Protein 3FAV (pdb70)

Sequence (314 aa):
LAQEAGNFERISGDLKTQIDQVESTAGSLQGQWRGAAGTAAQAAVVRFQEAANKQKQELDEISTNIRQAGVQYSGIEAAASAIQGNVTSIHSLLDEGKQSLTKLAAAWGGSGSEAYQGVQQKWDATATELNNALQNLARTISEAGQMAEMKTDAATLAQEAGNFERISGDLKTQIDQVESTAGSLQGQWRGAAGTAAQAAVVRFQEAANKQKQELDEISTNIRQAGVQYSRADEEQNFAGIEAAASAIQGNVTSIHSLLDEGKQSLTKLAAAWGGSGSEAYQGVQQKWDATATELNNALQNLARTISEAGQAMA

Organism: Mycobacterium tuberculosis (strain ATCC 25618 / H37Rv) (NCBI:txid83332)

InterPro domains:
  IPR010310 Type VII secretion system ESAT-6-like [PF06013] (4-88)
  IPR010310 Type VII secretion system ESAT-6-like [TIGR03930] (4-92)
  IPR036689 ESAT-6-like superfamily [SSF140453] (3-99)

Structure (mmCIF, N/CA/C/O backbone):
data_3FAV
#
_entry.id   3FAV
#
_cell.length_a   160.340
_cell.length_b   23.930
_cell.length_c   83.860
_cell.angle_alpha   90.000
_cell.angle_beta   94.360
_cell.angle_gamma   90.000
#
_symmetry.space_group_name_H-M   'C 1 2 1'
#
loop_
_entity.id
_entity.type
_entity.pdbx_description
1 polymer 'ESAT-6-like protein esxB'
2 polymer '6 kDa early secretory antigenic target'
3 non-polymer 'ZINC ION'
4 non-polymer IMIDAZOLE
5 water water
#
loop_
_atom_site.group_PDB
_atom_site.id
_atom_site.type_symbol
_atom_site.label_atom_id
_atom_site.label_alt_id
_atom_site.label_comp_id
_atom_site.label_asym_id
_atom_site.label_entity_id
_atom_site.label_seq_id
_atom_site.pdbx_PDB_ins_code
_atom_site.Cartn_x
_atom_site.Cartn_y
_atom_site.Cartn_z
_atom_site.occupancy
_atom_site.B_iso_or_equiv
_atom_site.auth_seq_id
_atom_site.auth_comp_id
_atom_site.auth_asym_id
_atom_site.auth_atom_id
_atom_site.pdbx_PDB_model_num
ATOM 1 N N . LEU A 1 12 ? 97.741 18.400 7.089 1.00 64.52 11 LEU A N 1
ATOM 2 C CA . LEU A 1 12 ? 96.883 19.013 8.085 1.00 56.29 11 LEU A CA 1
ATOM 3 C C . LEU A 1 12 ? 96.768 20.464 7.745 1.00 65.64 11 LEU A C 1
ATOM 4 O O . LEU A 1 12 ? 95.712 21.027 7.724 1.00 62.85 11 LEU A O 1
ATOM 9 N N . ALA A 1 13 ? 97.887 21.073 7.456 1.00 48.35 12 ALA A N 1
ATOM 10 C CA . ALA A 1 13 ? 97.875 22.357 6.819 1.00 54.30 12 ALA A CA 1
ATOM 11 C C . ALA A 1 13 ? 96.778 22.597 5.796 1.00 50.75 12 ALA A C 1
ATOM 12 O O . ALA A 1 13 ? 96.053 23.528 5.897 1.00 54.19 12 ALA A O 1
ATOM 14 N N . GLN A 1 14 ? 96.636 21.729 4.825 1.00 71.39 13 GLN A N 1
ATOM 15 C CA . GLN A 1 14 ? 95.656 21.927 3.774 1.00 68.66 13 GLN A CA 1
ATOM 16 C C . GLN A 1 14 ? 94.299 21.382 4.136 1.00 57.20 13 GLN A C 1
ATOM 17 O O . GLN A 1 14 ? 93.279 21.819 3.616 1.00 56.68 13 GLN A O 1
ATOM 23 N N . GLU A 1 15 ? 94.298 20.409 5.024 1.00 63.00 14 GLU A N 1
ATOM 24 C CA . GLU A 1 15 ? 93.036 19.903 5.526 1.00 49.10 14 GLU A CA 1
ATOM 25 C C . GLU A 1 15 ? 92.319 20.961 6.352 1.00 51.74 14 GLU A C 1
ATOM 26 O O . GLU A 1 15 ? 91.089 20.971 6.415 1.00 47.04 14 GLU A O 1
ATOM 32 N N . ALA A 1 16 ? 93.089 21.853 6.972 1.00 23.08 15 ALA A N 1
ATOM 33 C CA . ALA A 1 16 ? 92.538 22.929 7.795 1.00 26.52 15 ALA A CA 1
ATOM 34 C C . ALA A 1 16 ? 91.534 23.792 7.033 1.00 28.29 15 ALA A C 1
ATOM 35 O O . ALA A 1 16 ? 90.464 24.107 7.551 1.00 23.87 15 ALA A O 1
ATOM 37 N N . GLY A 1 17 ? 91.889 24.182 5.812 1.00 22.62 16 GLY A N 1
ATOM 38 C CA . GLY A 1 17 ? 91.015 25.002 4.990 1.00 22.65 16 GLY A CA 1
ATOM 39 C C . GLY A 1 17 ? 89.706 24.301 4.670 1.00 22.22 16 GLY A C 1
ATOM 40 O O . GLY A 1 17 ? 88.642 24.914 4.678 1.00 22.24 16 GLY A O 1
ATOM 41 N N . ASN A 1 18 ? 89.790 23.007 4.380 1.00 36.37 17 ASN A N 1
ATOM 42 C CA . ASN A 1 18 ? 88.613 22.219 4.073 1.00 27.48 17 ASN A CA 1
ATOM 43 C C . ASN A 1 18 ? 87.680 22.107 5.278 1.00 25.54 17 ASN A C 1
ATOM 44 O O . ASN A 1 18 ? 86.466 22.125 5.129 1.00 22.67 17 ASN A O 1
ATOM 49 N N . PHE A 1 19 ? 88.241 22.000 6.475 1.00 21.85 18 PHE A N 1
ATOM 50 C CA . PHE A 1 19 ? 87.402 21.910 7.661 1.00 22.03 18 PHE A CA 1
ATOM 51 C C . PHE A 1 19 ? 86.669 23.227 7.925 1.00 22.03 18 PHE A C 1
ATOM 52 O O . PHE A 1 19 ? 85.499 23.232 8.324 1.00 21.68 18 PHE A O 1
ATOM 60 N N . GLU A 1 20 ? 87.364 24.340 7.714 1.00 22.17 19 GLU A N 1
ATOM 61 C CA . GLU A 1 20 ? 86.755 25.649 7.889 1.00 23.00 19 GLU A CA 1
ATOM 62 C C . GLU A 1 20 ? 85.635 25.830 6.877 1.00 22.49 19 GLU A C 1
ATOM 63 O O . GLU A 1 20 ? 84.631 26.488 7.147 1.00 22.35 19 GLU A O 1
ATOM 69 N N . ARG A 1 21 ? 85.820 25.235 5.706 1.00 22.03 20 ARG A N 1
ATOM 70 C CA . ARG A 1 21 ? 84.804 25.259 4.672 1.00 22.78 20 ARG A CA 1
ATOM 71 C C . ARG A 1 21 ? 83.576 24.455 5.127 1.00 22.15 20 ARG A C 1
ATOM 72 O O . ARG A 1 21 ? 82.447 24.928 5.016 1.00 22.02 20 ARG A O 1
ATOM 80 N N . ILE A 1 22 ? 83.803 23.245 5.635 1.00 21.61 21 ILE A N 1
ATOM 81 C CA . ILE A 1 22 ? 82.719 22.392 6.126 1.00 20.89 21 ILE A CA 1
ATOM 82 C C . ILE A 1 22 ? 81.984 23.083 7.269 1.00 21.11 21 ILE A C 1
ATOM 83 O O . ILE A 1 22 ? 80.752 23.156 7.272 1.00 21.01 21 ILE A O 1
ATOM 88 N N . SER A 1 23 ? 82.754 23.583 8.233 1.00 21.44 22 SER A N 1
ATOM 89 C CA . SER A 1 23 ? 82.225 24.301 9.388 1.00 21.71 22 SER A CA 1
ATOM 90 C C . SER A 1 23 ? 81.356 25.482 8.964 1.00 21.89 22 SER A C 1
ATOM 91 O O . SER A 1 23 ? 80.267 25.696 9.509 1.00 21.89 22 SE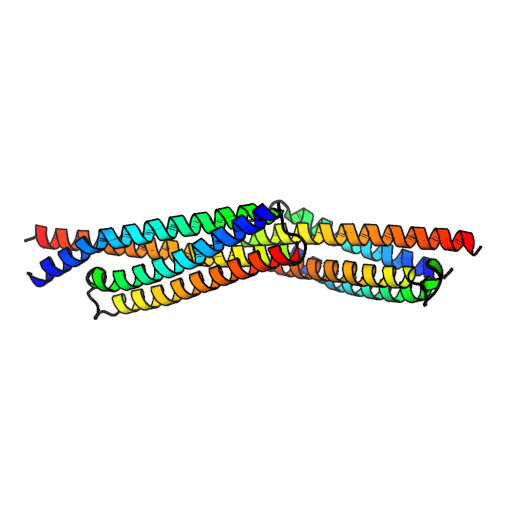R A O 1
ATOM 94 N N . GLY A 1 24 ? 81.854 26.250 7.998 1.00 22.04 23 GLY A N 1
ATOM 95 C CA . GLY A 1 24 ? 81.121 27.374 7.443 1.00 22.21 23 GLY A CA 1
ATOM 96 C C . GLY A 1 24 ? 79.828 26.959 6.769 1.00 21.90 23 GLY A C 1
ATOM 97 O O . GLY A 1 24 ? 78.804 27.613 6.947 1.00 22.00 23 GLY A O 1
ATOM 98 N N . ASP A 1 25 ? 79.874 25.879 5.993 1.00 21.55 24 ASP A N 1
ATOM 99 C CA . ASP A 1 25 ? 78.677 25.346 5.333 1.00 21.24 24 ASP A CA 1
ATOM 100 C C . ASP A 1 25 ? 77.638 24.857 6.330 1.00 21.09 24 ASP A C 1
ATOM 101 O O . ASP A 1 25 ? 76.435 25.030 6.124 1.00 21.02 24 ASP A O 1
ATOM 106 N N . LEU A 1 26 ? 78.110 24.218 7.395 1.00 21.06 25 LEU A N 1
ATOM 107 C CA . LEU A 1 26 ? 77.219 23.688 8.415 1.00 20.95 25 LEU A CA 1
ATOM 108 C C . LEU A 1 26 ? 76.537 24.831 9.136 1.00 22.17 25 LEU A C 1
ATOM 109 O O . LEU A 1 26 ? 75.331 24.796 9.346 1.00 22.19 25 LEU A O 1
ATOM 114 N N . LYS A 1 27 ? 77.311 25.846 9.501 1.00 21.65 26 LYS A N 1
ATOM 115 C CA . LYS A 1 27 ? 76.766 26.972 10.240 1.00 21.99 26 LYS A CA 1
ATOM 116 C C . LYS A 1 27 ? 75.732 27.687 9.388 1.00 21.99 26 LYS A C 1
ATOM 117 O O . LYS A 1 27 ? 74.729 28.172 9.896 1.00 22.10 26 LYS A O 1
ATOM 123 N N . THR A 1 28 ? 75.988 27.722 8.085 1.00 21.94 27 THR A N 1
ATOM 124 C CA . THR A 1 28 ? 75.081 28.321 7.116 1.00 22.01 27 THR A CA 1
ATOM 125 C C . THR A 1 28 ? 73.762 27.553 7.042 1.00 21.57 27 THR A C 1
ATOM 126 O O . THR A 1 28 ? 72.692 28.150 7.077 1.00 21.66 27 THR A O 1
ATOM 130 N N . GLN A 1 29 ? 73.849 26.228 6.944 1.00 26.65 28 GLN A N 1
ATOM 131 C CA . GLN A 1 29 ? 72.671 25.374 6.857 1.00 21.98 28 GLN A CA 1
ATOM 132 C C . GLN A 1 29 ? 71.856 25.457 8.137 1.00 22.51 28 GLN A C 1
ATOM 133 O O . GLN A 1 29 ? 70.636 25.442 8.112 1.00 22.26 28 GLN A O 1
ATOM 139 N N . ILE A 1 30 ? 72.564 25.531 9.255 1.00 21.20 29 ILE A N 1
ATOM 140 C CA . ILE A 1 30 ? 71.965 25.632 10.569 1.00 21.35 29 ILE A CA 1
ATOM 141 C C . ILE A 1 30 ? 71.273 26.987 10.730 1.00 21.72 29 ILE A C 1
ATOM 142 O O . ILE A 1 30 ? 70.221 27.078 11.347 1.00 21.84 29 ILE A O 1
ATOM 147 N N . ASP A 1 31 ? 71.876 28.038 10.177 1.00 21.90 30 ASP A N 1
ATOM 148 C CA . ASP A 1 31 ? 71.256 29.357 10.172 1.00 22.20 30 ASP A CA 1
ATOM 149 C C . ASP A 1 31 ? 69.975 29.331 9.360 1.00 22.03 30 ASP A C 1
ATOM 150 O O . ASP A 1 31 ? 69.018 30.039 9.668 1.00 22.19 30 ASP A O 1
ATOM 155 N N . GLN A 1 32 ? 69.967 28.520 8.310 1.00 26.86 31 GLN A N 1
ATOM 156 C CA . GLN A 1 32 ? 68.782 28.404 7.477 1.00 26.60 31 GLN A CA 1
ATOM 157 C C . GLN A 1 32 ? 67.650 27.740 8.249 1.00 23.04 31 GLN A C 1
ATOM 158 O O . GLN A 1 32 ? 66.511 28.201 8.198 1.00 23.65 31 GLN A O 1
ATOM 164 N N . VAL A 1 33 ? 67.965 26.666 8.973 1.00 21.39 32 VAL A N 1
ATOM 165 C CA . VAL A 1 33 ? 66.948 25.977 9.752 1.00 21.16 32 VAL A CA 1
ATOM 166 C C . VAL A 1 33 ? 66.390 26.908 10.825 1.00 21.46 32 VAL A C 1
ATOM 167 O O . VAL A 1 33 ? 65.183 27.014 10.963 1.00 21.48 32 VAL A O 1
ATOM 171 N N . GLU A 1 34 ? 67.275 27.578 11.567 1.00 21.81 33 GLU A N 1
ATOM 172 C CA . GLU A 1 34 ? 66.882 28.518 12.620 1.00 23.11 33 GLU A CA 1
ATOM 173 C C . GLU A 1 34 ? 66.003 29.647 12.080 1.00 24.24 33 GLU A C 1
ATOM 174 O O . GLU A 1 34 ? 65.096 30.130 12.760 1.00 28.01 33 GLU A O 1
ATOM 180 N N . SER A 1 35 ? 66.287 30.073 10.857 1.00 22.61 34 SER A N 1
ATOM 181 C CA . SER A 1 35 ? 65.541 31.156 10.239 1.00 23.29 34 SER A CA 1
ATOM 182 C C . SER A 1 35 ? 64.148 30.681 9.822 1.00 23.12 34 SER A C 1
ATOM 183 O O . SER A 1 35 ? 63.151 31.367 10.060 1.00 23.80 34 SER A O 1
ATOM 186 N N . THR A 1 36 ? 64.091 29.500 9.210 1.00 40.32 35 THR A N 1
ATOM 187 C CA . THR A 1 36 ? 62.829 28.898 8.790 1.00 30.89 35 THR A CA 1
ATOM 188 C C . THR A 1 36 ? 61.937 28.606 9.986 1.00 33.08 35 THR A C 1
ATOM 189 O O . THR A 1 36 ? 60.750 28.906 9.969 1.00 36.19 35 THR A O 1
ATOM 193 N N . ALA A 1 37 ? 62.522 28.014 11.020 1.00 21.90 36 ALA A N 1
ATOM 194 C CA . ALA A 1 37 ? 61.802 27.694 12.238 1.00 22.20 36 ALA A CA 1
ATOM 195 C C . ALA A 1 37 ? 61.325 28.958 12.947 1.00 33.11 36 ALA A C 1
ATOM 196 O O . ALA A 1 37 ? 60.214 29.008 13.459 1.00 37.31 36 ALA A O 1
ATOM 198 N N . GLY A 1 38 ? 62.183 29.970 12.986 1.00 27.95 37 GLY A N 1
ATOM 199 C CA . GLY A 1 38 ? 61.862 31.233 13.626 1.00 41.82 37 GLY A CA 1
ATOM 200 C C . GLY A 1 38 ? 60.672 31.930 12.995 1.00 48.63 37 GLY A C 1
ATOM 201 O O . GLY A 1 38 ? 59.879 32.571 13.689 1.00 57.50 37 GLY A O 1
ATOM 202 N N . SER A 1 39 ? 60.543 31.796 11.677 1.00 28.43 38 SER A N 1
ATOM 203 C CA . SER A 1 39 ? 59.421 32.371 10.953 1.00 33.93 38 SER A CA 1
ATOM 204 C C . SER A 1 39 ? 58.112 31.659 11.316 1.00 36.59 38 SER A C 1
ATOM 205 O O . SER A 1 39 ? 57.028 32.084 10.910 1.00 42.32 38 SER A O 1
ATOM 208 N N . LEU A 1 40 ? 58.188 30.538 12.022 1.00 60.72 39 LEU A N 1
ATOM 209 C CA . LEU A 1 40 ? 57.014 29.811 12.521 1.00 58.69 39 LEU A CA 1
ATOM 210 C C . LEU A 1 40 ? 56.677 29.957 14.009 1.00 62.43 39 LEU A C 1
ATOM 211 O O . LEU A 1 40 ? 55.730 29.403 14.471 1.00 61.50 39 LEU A O 1
ATOM 216 N N . GLN A 1 41 ? 57.483 30.695 14.744 1.00 34.16 40 GLN A N 1
ATOM 217 C CA . GLN A 1 41 ? 57.299 30.915 16.183 1.00 43.44 40 GLN A CA 1
ATOM 218 C C . GLN A 1 41 ? 55.888 31.346 16.598 1.00 52.51 40 GLN A C 1
ATOM 219 O O . GLN A 1 41 ? 55.364 30.877 17.554 1.00 51.94 40 GLN A O 1
ATOM 225 N N . GLY A 1 42 ? 55.280 32.225 15.828 1.00 60.55 41 GLY A N 1
ATOM 226 C CA . GLY A 1 42 ? 53.876 32.524 15.958 1.00 67.54 41 GLY A CA 1
ATOM 227 C C . GLY A 1 42 ? 52.803 31.440 15.990 1.00 60.65 41 GLY A C 1
ATOM 228 O O . GLY A 1 42 ? 51.899 31.496 16.800 1.00 66.04 41 GLY A O 1
ATOM 229 N N . GLN A 1 43 ? 52.888 30.465 15.113 1.00 53.34 42 GLN A N 1
ATOM 230 C CA . GLN A 1 43 ? 51.706 29.877 14.559 1.00 55.74 42 GLN A CA 1
ATOM 231 C C . GLN A 1 43 ? 51.403 28.466 14.974 1.00 50.40 42 GLN A C 1
ATOM 232 O O . GLN A 1 43 ? 50.543 27.839 14.413 1.00 52.34 42 GLN A O 1
ATOM 238 N N . TRP A 1 44 ? 52.116 27.970 15.963 1.00 48.46 43 TRP A N 1
ATOM 239 C CA . TRP A 1 44 ? 51.839 26.671 16.496 1.00 42.03 43 TRP A CA 1
ATOM 240 C C . TRP A 1 44 ? 50.555 26.619 17.280 1.00 45.05 43 TRP A C 1
ATOM 241 O O . TRP A 1 44 ? 50.301 27.426 18.098 1.00 47.28 43 TRP A O 1
ATOM 252 N N . ARG A 1 45 ? 49.743 25.634 17.004 1.00 23.09 44 ARG A N 1
ATOM 253 C CA . ARG A 1 45 ? 48.531 25.446 17.741 1.00 24.87 44 ARG A CA 1
ATOM 254 C C . ARG A 1 45 ? 48.260 23.983 17.842 1.00 22.93 44 ARG A C 1
ATOM 255 O O . ARG A 1 45 ? 48.726 23.212 17.043 1.00 22.07 44 ARG A O 1
ATOM 263 N N . GLY A 1 46 ? 47.500 23.625 18.856 1.00 33.37 45 GLY A N 1
ATOM 264 C CA . GLY A 1 46 ? 47.138 22.248 19.122 1.00 34.83 45 GLY A CA 1
ATOM 265 C C . GLY A 1 46 ? 48.277 21.427 19.694 1.00 26.24 45 GLY A C 1
ATOM 266 O O . GLY A 1 46 ? 49.343 21.956 20.009 1.00 26.33 45 GLY A O 1
ATOM 267 N N . ALA A 1 47 ? 48.043 20.127 19.831 1.00 42.73 46 ALA A N 1
ATOM 268 C CA . ALA A 1 47 ? 49.050 19.214 20.357 1.00 40.65 46 ALA A CA 1
ATOM 269 C C . ALA A 1 47 ? 50.219 19.049 19.383 1.00 28.89 46 ALA A C 1
ATOM 270 O O . ALA A 1 47 ? 51.360 18.923 19.801 1.00 26.95 46 ALA A O 1
ATOM 272 N N . ALA A 1 48 ? 49.922 19.051 18.088 1.00 41.56 47 ALA A N 1
ATOM 273 C CA . ALA A 1 48 ? 50.951 18.933 17.061 1.00 35.31 47 ALA A CA 1
ATOM 274 C C . ALA A 1 48 ? 51.853 20.154 17.049 1.00 38.39 47 ALA A C 1
ATOM 275 O O . ALA A 1 48 ? 53.030 20.068 16.688 1.00 30.39 47 ALA A O 1
ATOM 277 N N . GLY A 1 49 ? 51.290 21.298 17.415 1.00 24.59 48 GLY A N 1
ATOM 278 C CA . GLY A 1 49 ? 52.065 22.518 17.470 1.00 25.45 48 GLY A CA 1
ATOM 279 C C . GLY A 1 49 ? 53.025 22.434 18.632 1.00 26.38 48 GLY A C 1
ATOM 280 O O . GLY A 1 49 ? 54.177 22.828 18.516 1.00 25.74 48 GLY A O 1
ATOM 281 N N . THR A 1 50 ? 52.568 21.905 19.748 1.00 28.78 49 THR A N 1
ATOM 282 C CA . THR A 1 50 ? 53.393 21.726 20.929 1.00 30.12 49 THR A CA 1
ATOM 283 C C . THR A 1 50 ? 54.582 20.847 20.619 1.00 22.03 49 THR A C 1
ATOM 284 O O . THR A 1 50 ? 55.669 21.139 21.009 1.00 22.15 49 THR A O 1
ATOM 288 N N . ALA A 1 51 ? 54.313 19.818 19.848 1.00 28.75 50 ALA A N 1
ATOM 289 C CA . ALA A 1 51 ? 55.283 18.890 19.348 1.00 24.30 50 ALA A CA 1
ATOM 290 C C . ALA A 1 51 ? 56.314 19.528 18.450 1.00 22.81 50 ALA A C 1
ATOM 291 O O . ALA A 1 51 ? 57.444 19.260 18.566 1.00 21.43 50 ALA A O 1
ATOM 293 N N . ALA A 1 52 ? 55.878 20.413 17.584 1.00 30.71 51 ALA A N 1
ATOM 294 C CA . ALA A 1 52 ? 56.761 21.134 16.724 1.00 29.95 51 ALA A CA 1
ATOM 295 C C . ALA A 1 52 ? 57.683 22.134 17.402 1.00 28.61 51 ALA A C 1
ATOM 296 O O . ALA A 1 52 ? 58.819 22.219 17.062 1.00 24.57 51 ALA A O 1
ATOM 298 N N . GLN A 1 53 ? 57.149 22.889 18.344 1.00 23.24 52 GLN A N 1
ATOM 299 C CA . GLN A 1 53 ? 57.902 23.729 19.262 1.00 26.06 52 GLN A CA 1
ATOM 300 C C . GLN A 1 53 ? 58.944 23.003 20.064 1.00 22.37 52 GLN A C 1
ATOM 301 O O . GLN A 1 53 ? 60.010 23.464 20.202 1.00 23.02 52 GLN A O 1
ATOM 307 N N . ALA A 1 54 ? 58.595 21.873 20.607 1.00 22.11 53 ALA A N 1
ATOM 308 C CA . ALA A 1 54 ? 59.557 21.057 21.246 1.00 22.08 53 ALA A CA 1
ATOM 309 C C . ALA A 1 54 ? 60.626 20.599 20.245 1.00 21.73 53 ALA A C 1
ATOM 310 O O . ALA A 1 54 ? 61.735 20.601 20.571 1.00 21.90 53 ALA A O 1
ATOM 312 N N . ALA A 1 55 ? 60.243 20.241 19.029 1.00 21.36 54 ALA A N 1
ATOM 313 C CA . ALA A 1 55 ? 61.175 19.841 18.004 1.00 21.03 54 ALA A CA 1
ATOM 314 C C . ALA A 1 55 ? 62.200 20.911 17.643 1.00 21.19 54 ALA A C 1
ATOM 315 O O . ALA A 1 55 ? 63.351 20.638 17.568 1.00 21.11 54 ALA A O 1
ATOM 317 N N . VAL A 1 56 ? 61.732 22.134 17.480 1.00 21.43 55 VAL A N 1
ATOM 318 C CA . VAL A 1 56 ? 62.554 23.312 17.488 1.00 21.69 55 VAL A CA 1
ATOM 319 C C . VAL A 1 56 ? 63.607 23.489 18.561 1.00 21.96 55 VAL A C 1
ATOM 320 O O . VAL A 1 56 ? 64.732 23.704 18.270 1.00 21.96 55 VAL A O 1
ATOM 324 N N . VAL A 1 57 ? 63.188 23.442 19.802 1.00 25.62 56 VAL A N 1
ATOM 325 C CA . VAL A 1 57 ? 64.067 23.535 20.957 1.00 24.74 56 VAL A CA 1
ATOM 326 C C . VAL A 1 57 ? 65.100 22.406 20.972 1.00 22.30 56 VAL A C 1
ATOM 327 O O . VAL A 1 57 ? 66.265 22.622 21.309 1.00 22.46 56 VAL A O 1
ATOM 331 N N . ARG A 1 58 ? 64.681 21.198 20.612 1.00 21.94 57 ARG A N 1
ATOM 332 C CA . ARG A 1 58 ? 65.628 20.098 20.549 1.00 21.69 57 ARG A CA 1
ATOM 333 C C . ARG A 1 58 ? 66.678 20.354 19.458 1.00 21.51 57 ARG A C 1
ATOM 334 O O . ARG A 1 58 ? 67.864 20.116 19.662 1.00 21.53 57 ARG A O 1
ATOM 342 N N . PHE A 1 59 ? 66.236 20.841 18.304 1.00 21.44 58 PHE A N 1
ATOM 343 C CA . PHE A 1 59 ? 67.163 21.142 17.224 1.00 21.20 58 PHE A CA 1
ATOM 344 C C . PHE A 1 59 ? 68.135 22.245 17.621 1.00 21.91 58 PHE A C 1
ATOM 345 O O . PHE A 1 59 ? 69.324 22.165 17.329 1.00 22.65 58 PHE A O 1
ATOM 353 N N . GLN A 1 60 ? 67.623 23.279 18.278 1.00 21.93 59 GLN A N 1
ATOM 354 C CA . GLN A 1 60 ? 68.451 24.411 18.662 1.00 22.43 59 GLN A CA 1
ATOM 355 C C . GLN A 1 60 ? 69.549 23.988 19.632 1.00 22.66 59 GLN A C 1
ATOM 356 O O . GLN A 1 60 ? 70.672 24.468 19.552 1.00 24.38 59 GLN A O 1
ATOM 362 N N . GLU A 1 61 ? 69.214 23.084 20.544 1.00 22.82 60 GLU A N 1
ATOM 363 C CA . GLU A 1 61 ? 70.179 22.566 21.508 1.00 22.63 60 GLU A CA 1
ATOM 364 C C . GLU A 1 61 ? 71.242 21.700 20.820 1.00 22.30 60 GLU A C 1
ATOM 365 O O . GLU A 1 61 ? 72.427 21.804 21.124 1.00 22.58 60 GLU A O 1
ATOM 371 N N . ALA A 1 62 ? 70.812 20.858 19.888 1.00 21.86 61 ALA A N 1
ATOM 372 C CA . ALA A 1 62 ? 71.731 20.033 19.100 1.00 21.52 61 ALA A CA 1
ATOM 373 C C . ALA A 1 62 ? 72.666 20.877 18.213 1.00 21.57 61 ALA A C 1
ATOM 374 O O . ALA A 1 62 ? 73.866 20.606 18.132 1.00 21.55 61 ALA A O 1
ATOM 376 N N . ALA A 1 63 ? 72.103 21.897 17.568 1.00 21.64 62 ALA A N 1
ATOM 377 C CA . ALA A 1 63 ? 72.843 22.796 16.691 1.00 21.72 62 ALA A CA 1
ATOM 378 C C . ALA A 1 63 ? 73.807 23.704 17.444 1.00 22.15 62 ALA A C 1
ATOM 379 O O . ALA A 1 63 ? 74.851 24.063 16.913 1.00 22.20 62 ALA A O 1
ATOM 381 N N . ASN A 1 64 ? 73.450 24.100 18.662 1.00 22.49 63 ASN A N 1
ATOM 382 C CA . ASN A 1 64 ? 74.351 24.906 19.476 1.00 23.20 63 ASN A CA 1
ATOM 383 C C . ASN A 1 64 ? 75.522 24.055 19.946 1.00 22.92 63 ASN A C 1
ATOM 384 O O . ASN A 1 64 ? 76.651 24.543 20.056 1.00 25.21 63 ASN A O 1
ATOM 389 N N . LYS A 1 65 ? 75.261 22.777 20.210 1.00 22.80 64 LYS A N 1
ATOM 390 C CA . LYS A 1 65 ? 76.339 21.873 20.595 1.00 22.61 64 LYS A CA 1
ATOM 391 C C . LYS A 1 65 ? 77.282 21.595 19.415 1.00 22.33 64 LYS A C 1
ATOM 392 O O . LYS A 1 65 ? 78.493 21.546 19.587 1.00 22.46 64 LYS A O 1
ATOM 398 N N . GLN A 1 66 ? 76.711 21.418 18.227 1.00 23.34 65 GLN A N 1
ATOM 399 C CA . GLN A 1 66 ? 77.484 21.235 17.010 1.00 22.49 65 GLN A CA 1
ATOM 400 C C . GLN A 1 66 ? 78.369 22.452 16.754 1.00 23.64 65 GLN A C 1
ATOM 401 O O . GLN A 1 66 ? 79.560 22.310 16.527 1.00 23.06 65 GLN A O 1
ATOM 407 N N . LYS A 1 67 ? 77.786 23.644 16.807 1.00 22.31 66 LYS A N 1
ATOM 408 C CA . LYS A 1 67 ? 78.539 24.880 16.589 1.00 22.65 66 LYS A CA 1
ATOM 409 C C . LYS A 1 67 ? 79.703 25.023 17.565 1.00 23.05 66 LYS A C 1
ATOM 410 O O . LYS A 1 67 ? 80.822 25.326 17.155 1.00 23.51 66 LYS A O 1
ATOM 416 N N . GLN A 1 68 ? 79.429 24.786 18.829 1.00 23.18 67 GLN A N 1
ATOM 417 C CA . GLN A 1 68 ? 80.414 24.797 19.869 1.00 30.44 67 GLN A CA 1
ATOM 418 C C . GLN A 1 68 ? 81.543 23.857 19.586 1.00 23.73 67 GLN A C 1
ATOM 419 O O . GLN A 1 68 ? 82.665 24.174 19.720 1.00 32.06 67 GLN A O 1
ATOM 425 N N . GLU A 1 69 ? 81.192 22.699 19.129 1.00 42.22 68 GLU A N 1
ATOM 426 C CA . GLU A 1 69 ? 82.158 21.671 18.784 1.00 37.28 68 GLU A CA 1
ATOM 427 C C . GLU A 1 69 ? 83.032 22.116 17.613 1.00 33.33 68 GLU A C 1
ATOM 428 O O . GLU A 1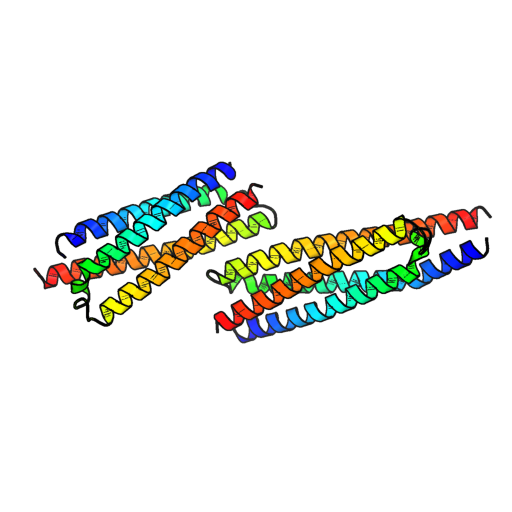 69 ? 84.258 22.002 17.667 1.00 35.52 68 GLU A O 1
ATOM 434 N N . LEU A 1 70 ? 82.399 22.625 16.558 1.00 22.45 69 LEU A N 1
ATOM 435 C CA . LEU A 1 70 ? 83.135 23.130 15.402 1.00 22.44 69 LEU A CA 1
ATOM 436 C C . LEU A 1 70 ? 84.171 24.180 15.818 1.00 23.18 69 LEU A C 1
ATOM 437 O O . LEU A 1 70 ? 85.288 24.179 15.317 1.00 23.35 69 LEU A O 1
ATOM 442 N N . ASP A 1 71 ? 83.797 25.076 16.729 1.00 23.29 70 ASP A N 1
ATOM 443 C CA . ASP A 1 71 ? 84.710 26.127 17.171 1.00 23.77 70 ASP A CA 1
ATOM 444 C C . ASP A 1 71 ? 85.885 25.564 17.975 1.00 23.95 70 ASP A C 1
ATOM 445 O O . ASP A 1 71 ? 87.015 26.016 17.811 1.00 28.18 70 ASP A O 1
ATOM 450 N N . GLU A 1 72 ? 85.611 24.595 18.847 1.00 24.11 71 GLU A N 1
ATOM 451 C CA . GLU A 1 72 ? 86.667 23.963 19.636 1.00 25.46 71 GLU A CA 1
ATOM 452 C C . GLU A 1 72 ? 87.659 23.253 18.717 1.00 23.75 71 GLU A C 1
ATOM 453 O O . GLU A 1 72 ? 88.873 23.323 18.918 1.00 25.92 71 GLU A O 1
ATOM 459 N N . ILE A 1 73 ? 87.136 22.585 17.696 1.00 23.27 72 ILE A N 1
ATOM 460 C CA . ILE A 1 73 ? 87.976 21.870 16.748 1.00 22.99 72 ILE A CA 1
ATOM 461 C C . ILE A 1 73 ? 88.834 22.825 15.922 1.00 23.20 72 ILE A C 1
ATOM 462 O O . ILE A 1 73 ? 90.007 22.569 15.699 1.00 23.27 72 ILE A O 1
ATOM 467 N N . SER A 1 74 ? 88.241 23.919 15.466 1.00 24.39 73 SER A N 1
ATOM 468 C CA . SER A 1 74 ? 88.963 24.903 14.673 1.00 26.96 73 SER A CA 1
ATOM 469 C C . SER A 1 74 ? 90.105 25.518 15.475 1.00 39.20 73 SER A C 1
ATOM 470 O O . SER A 1 74 ? 91.181 25.757 14.948 1.00 42.16 73 SER A O 1
ATOM 473 N N . THR A 1 75 ? 89.848 25.784 16.749 1.00 24.33 74 THR A N 1
ATOM 474 C CA . THR A 1 75 ? 90.843 26.358 17.634 1.00 25.06 74 THR A CA 1
ATOM 475 C C . THR A 1 75 ? 91.996 25.380 17.808 1.00 25.25 74 THR A C 1
ATOM 476 O O . THR A 1 75 ? 93.161 25.756 17.685 1.00 25.59 74 THR A O 1
ATOM 480 N N . ASN A 1 76 ? 91.661 24.123 18.086 1.00 27.30 75 ASN A N 1
ATOM 481 C CA . ASN A 1 76 ? 92.654 23.063 18.186 1.00 26.58 75 ASN A CA 1
ATOM 482 C C . ASN A 1 76 ? 93.551 22.997 16.959 1.00 25.82 75 ASN A C 1
ATOM 483 O O . ASN A 1 76 ? 94.768 22.895 17.078 1.00 28.46 75 ASN A O 1
ATOM 488 N N . ILE A 1 77 ? 92.934 23.044 15.783 1.00 24.82 76 ILE A N 1
ATOM 489 C CA . ILE A 1 77 ? 93.650 22.970 14.518 1.00 23.74 76 ILE A CA 1
ATOM 490 C C . ILE A 1 77 ? 94.580 24.167 14.320 1.00 31.46 76 ILE A C 1
ATOM 491 O O . ILE A 1 77 ? 95.731 24.005 13.905 1.00 30.65 76 ILE A O 1
ATOM 496 N N . ARG A 1 78 ? 94.074 25.366 14.610 1.00 24.51 77 ARG A N 1
ATOM 497 C CA . ARG A 1 78 ? 94.885 26.573 14.512 1.00 26.22 77 ARG A CA 1
ATOM 498 C C . ARG A 1 78 ? 96.067 26.499 15.473 1.00 36.03 77 ARG A C 1
ATOM 499 O O . ARG A 1 78 ? 97.192 26.815 15.106 1.00 41.19 77 ARG A O 1
ATOM 507 N N . GLN A 1 79 ? 95.808 26.073 16.703 1.00 25.43 78 GLN A N 1
ATOM 508 C CA . GLN A 1 79 ? 96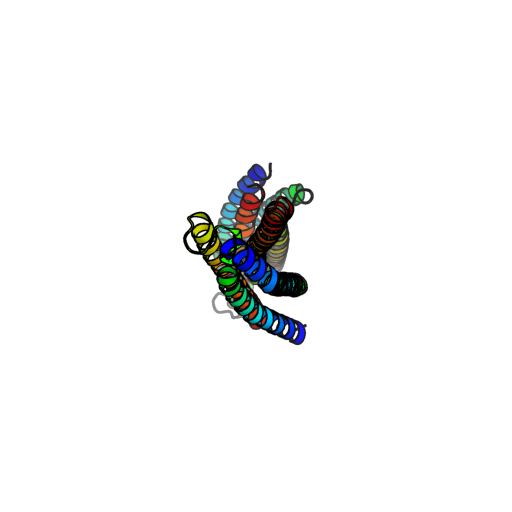.861 26.004 17.705 1.00 27.83 78 GLN A CA 1
ATOM 509 C C . GLN A 1 79 ? 97.893 24.919 17.395 1.00 26.67 78 GLN A C 1
ATOM 510 O O . GLN A 1 79 ? 99.071 25.077 17.713 1.00 30.80 78 GLN A O 1
ATOM 516 N N . ALA A 1 80 ? 97.462 23.829 16.761 1.00 27.33 79 ALA A N 1
ATOM 517 C CA . ALA A 1 80 ? 98.408 22.800 16.336 1.00 26.02 79 ALA A CA 1
ATOM 518 C C . ALA A 1 80 ? 99.231 23.295 15.152 1.00 27.29 79 ALA A C 1
ATOM 519 O O . ALA A 1 80 ? 100.424 23.005 15.050 1.00 30.77 79 ALA A O 1
ATOM 521 N N . GLY A 1 81 ? 98.583 24.034 14.258 1.00 24.92 80 GLY A N 1
ATOM 522 C CA . GLY A 1 81 ? 99.268 24.654 13.142 1.00 25.05 80 GLY A CA 1
ATOM 523 C C . GLY A 1 81 ? 100.434 25.495 13.626 1.00 31.94 80 GLY A C 1
ATOM 524 O O . GLY A 1 81 ? 101.555 25.330 13.148 1.00 36.42 80 GLY A O 1
ATOM 525 N N . VAL A 1 82 ? 100.176 26.388 14.582 1.00 26.48 81 VAL A N 1
ATOM 526 C CA . VAL A 1 82 ? 101.231 27.212 15.177 1.00 30.44 81 VAL A CA 1
ATOM 527 C C . VAL A 1 82 ? 102.406 26.365 15.659 1.00 35.35 81 VAL A C 1
ATOM 528 O O . VAL A 1 82 ? 103.565 26.763 15.541 1.00 43.54 81 VAL A O 1
ATOM 532 N N . GLN A 1 83 ? 102.097 25.280 16.342 1.00 53.95 82 GLN A N 1
ATOM 533 C CA . GLN A 1 83 ? 103.028 24.328 16.900 1.00 60.17 82 GLN A CA 1
ATOM 534 C C . GLN A 1 83 ? 103.891 23.663 15.883 1.00 55.87 82 GLN A C 1
ATOM 535 O O . GLN A 1 83 ? 104.988 23.358 16.158 1.00 67.02 82 GLN A O 1
ATOM 541 N N . TYR A 1 84 ? 103.312 23.393 14.718 1.00 81.06 83 TYR A N 1
ATOM 542 C CA . TYR A 1 84 ? 103.887 22.606 13.627 1.00 79.36 83 TYR A CA 1
ATOM 543 C C . TYR A 1 84 ? 104.689 23.530 12.743 1.00 81.47 83 TYR A C 1
ATOM 544 O O . TYR A 1 84 ? 105.696 23.149 12.203 1.00 135.05 83 TYR A O 1
ATOM 553 N N . SER A 1 85 ? 104.200 24.738 12.583 1.00 74.00 84 SER A N 1
ATOM 554 C CA . SER A 1 85 ? 104.982 25.783 11.934 1.00 74.40 84 SER A CA 1
ATOM 555 C C . SER A 1 85 ? 106.360 25.920 12.575 1.00 74.88 84 SER A C 1
ATOM 556 O O . SER A 1 85 ? 107.316 25.961 11.861 1.00 75.02 84 SER A O 1
ATOM 559 N N . GLY B 2 9 ? 52.579 27.332 3.441 1.00 69.29 10 GLY B N 1
ATOM 560 C CA . GLY B 2 9 ? 53.165 27.946 4.617 1.00 66.93 10 GLY B CA 1
ATOM 561 C C . GLY B 2 9 ? 53.965 27.002 5.493 1.00 65.53 10 GLY B C 1
ATOM 562 O O . GLY B 2 9 ? 55.140 26.884 5.338 1.00 64.40 10 GLY B O 1
ATOM 563 N N . ILE B 2 10 ? 53.318 26.345 6.434 1.00 78.16 11 ILE B N 1
ATOM 564 C CA . ILE B 2 10 ? 54.004 25.380 7.256 1.00 77.16 11 ILE B CA 1
ATOM 565 C C . ILE B 2 10 ? 54.508 24.246 6.442 1.00 77.98 11 ILE B C 1
ATOM 566 O O . ILE B 2 10 ? 55.393 23.560 6.868 1.00 128.53 11 ILE B O 1
ATOM 571 N N . 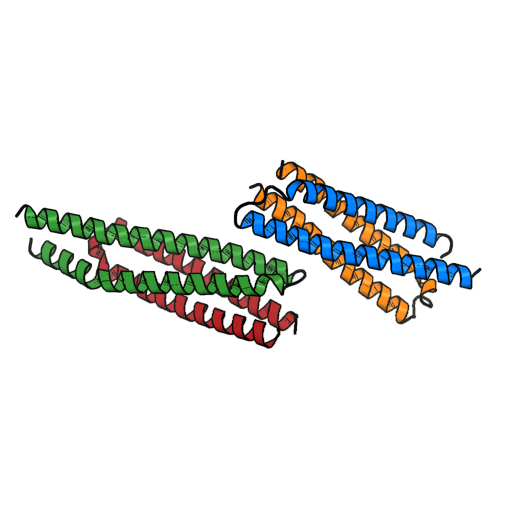GLU B 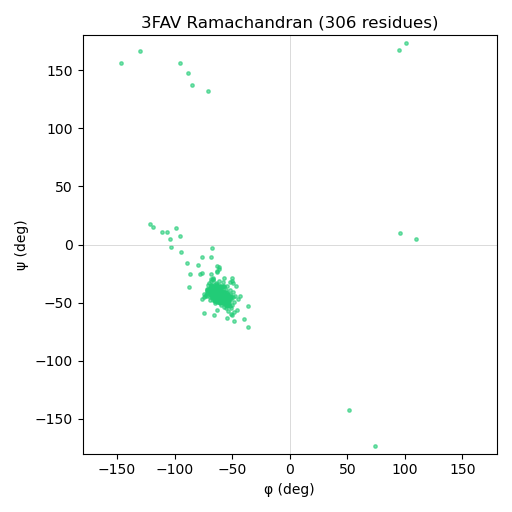2 11 ? 53.888 24.037 5.284 1.00 107.30 12 GLU B N 1
ATOM 572 C CA . GLU B 2 11 ? 54.329 23.068 4.293 1.00 108.29 12 GLU B CA 1
ATOM 573 C C . GLU B 2 11 ? 55.580 23.509 3.595 1.00 107.39 12 GLU B C 1
ATOM 574 O O . GLU B 2 11 ? 56.448 22.716 3.317 1.00 166.54 12 GLU B O 1
ATOM 580 N N . ALA B 2 12 ? 55.661 24.782 3.298 1.00 61.52 13 ALA B N 1
ATOM 581 C CA . ALA B 2 12 ? 56.861 25.319 2.726 1.00 59.25 13 ALA B CA 1
ATOM 582 C C . ALA B 2 12 ? 57.969 25.062 3.698 1.00 49.75 13 ALA B C 1
ATOM 583 O O . ALA B 2 12 ? 59.018 24.603 3.338 1.00 49.81 13 ALA B O 1
ATOM 585 N N . ALA B 2 13 ? 57.727 25.378 4.944 1.00 49.26 14 ALA B N 1
ATOM 586 C CA . ALA B 2 13 ? 58.803 25.457 5.869 1.00 39.71 14 ALA B CA 1
ATOM 587 C C . ALA B 2 13 ? 59.325 24.046 5.909 1.00 40.55 14 ALA B C 1
ATOM 588 O O . ALA B 2 13 ? 60.461 23.795 5.650 1.00 38.22 14 ALA B O 1
ATOM 590 N N . ALA B 2 14 ? 58.443 23.122 6.230 1.00 32.60 15 ALA B N 1
ATOM 591 C CA . ALA B 2 14 ? 58.818 21.757 6.282 1.00 35.53 15 ALA B CA 1
ATOM 592 C C . ALA B 2 14 ? 59.632 21.204 5.107 1.00 43.19 15 ALA B C 1
ATOM 593 O O . ALA B 2 14 ? 60.475 20.393 5.301 1.00 41.40 15 ALA B O 1
ATOM 595 N N . SER B 2 15 ? 59.369 21.665 3.902 1.00 34.28 16 SER B N 1
ATOM 596 C CA . SER B 2 15 ? 60.081 21.263 2.691 1.00 36.58 16 SER B CA 1
ATOM 597 C C . SER B 2 15 ? 61.494 21.843 2.637 1.00 34.49 16 SER B C 1
ATOM 598 O O . SER B 2 15 ? 62.450 21.152 2.268 1.00 39.13 16 SER B O 1
ATOM 601 N N . ALA B 2 16 ? 61.628 23.115 2.993 1.00 38.35 17 ALA B N 1
ATOM 602 C CA . ALA B 2 16 ? 62.940 23.740 3.048 1.00 33.27 17 ALA B CA 1
ATOM 603 C C . ALA B 2 16 ? 63.812 22.996 4.057 1.00 25.85 17 ALA B C 1
ATOM 604 O O . ALA B 2 16 ? 64.981 22.706 3.801 1.00 20.31 17 ALA B O 1
ATOM 606 N N . ILE B 2 17 ? 63.220 22.665 5.198 1.00 46.81 18 ILE B N 1
ATOM 607 C CA . ILE B 2 17 ? 63.955 22.009 6.267 1.00 39.31 18 ILE B CA 1
ATOM 608 C C . ILE B 2 17 ? 64.413 20.590 5.903 1.00 46.10 18 ILE B C 1
ATOM 609 O O . ILE B 2 17 ? 65.447 20.136 6.386 1.00 40.96 18 ILE B O 1
ATOM 614 N N . GLN B 2 18 ? 63.664 19.907 5.037 1.00 20.26 19 GLN B N 1
ATOM 615 C CA . GLN B 2 18 ? 64.110 18.617 4.501 1.00 28.72 19 GLN B CA 1
ATOM 616 C C . GLN B 2 18 ? 65.416 18.738 3.709 1.00 31.83 19 GLN B C 1
ATOM 617 O O . GLN B 2 18 ? 66.293 17.880 3.802 1.00 33.16 19 GLN B O 1
ATOM 623 N N . GLY B 2 19 ? 65.529 19.793 2.910 1.00 32.16 20 GLY B N 1
ATOM 624 C CA . GLY B 2 19 ? 66.756 20.057 2.184 1.00 34.07 20 GLY B CA 1
ATOM 625 C C . GLY B 2 19 ? 67.889 20.233 3.175 1.00 24.41 20 GLY B C 1
ATOM 626 O O . GLY B 2 19 ? 68.964 19.665 3.008 1.00 27.62 20 GLY B O 1
ATOM 627 N N . ASN B 2 20 ? 67.634 21.013 4.221 1.00 41.58 21 ASN B N 1
ATOM 628 C CA . ASN B 2 20 ? 68.605 21.212 5.289 1.00 34.39 21 ASN B CA 1
ATOM 629 C C . ASN B 2 20 ? 69.039 19.889 5.889 1.00 32.00 21 ASN B C 1
ATOM 630 O O . ASN B 2 20 ? 70.218 19.675 6.146 1.00 32.31 21 ASN B O 1
ATOM 635 N N . VAL B 2 21 ? 68.072 19.007 6.109 1.00 18.81 22 VAL B N 1
ATOM 636 C CA . VAL B 2 21 ? 68.340 17.696 6.680 1.00 19.10 22 VAL B CA 1
ATOM 637 C C . VAL B 2 21 ? 69.405 16.949 5.889 1.00 24.41 22 VAL B C 1
ATOM 638 O O . VAL B 2 21 ? 70.386 16.469 6.451 1.00 22.72 22 VAL B O 1
ATOM 642 N N . THR B 2 22 ? 69.197 16.856 4.582 1.00 19.34 23 THR B N 1
ATOM 643 C CA . THR B 2 22 ? 70.113 16.155 3.699 1.00 19.56 23 THR B CA 1
ATOM 644 C C . THR B 2 22 ? 71.469 16.844 3.642 1.00 19.43 23 THR B C 1
ATOM 645 O O . THR B 2 22 ? 72.500 16.195 3.780 1.00 19.49 23 THR B O 1
ATOM 649 N N . SER B 2 23 ? 71.460 18.157 3.432 1.00 19.93 24 SER B N 1
ATOM 650 C CA . SER B 2 23 ? 72.699 18.929 3.334 1.00 19.14 24 SER B CA 1
ATOM 651 C C . SER B 2 23 ? 73.543 18.805 4.596 1.00 18.92 24 SER B C 1
ATOM 652 O O . SER B 2 23 ? 74.737 18.569 4.519 1.00 18.97 24 SER B O 1
ATOM 655 N N . ILE B 2 24 ? 72.910 18.951 5.758 1.00 18.69 25 ILE B N 1
ATOM 656 C CA . ILE B 2 24 ? 73.623 18.876 7.026 1.00 18.49 25 ILE B CA 1
ATOM 657 C C . ILE B 2 24 ? 74.145 17.471 7.290 1.00 18.70 25 ILE B C 1
ATOM 658 O O . ILE B 2 24 ? 75.267 17.293 7.765 1.00 18.67 25 ILE B O 1
ATOM 663 N N . HIS B 2 25 ? 73.342 16.467 6.972 1.00 18.93 26 HIS B N 1
ATOM 664 C CA . HIS B 2 25 ? 73.827 15.100 7.068 1.00 19.16 26 HIS B CA 1
ATOM 665 C C . HIS B 2 25 ? 75.118 14.910 6.262 1.00 19.31 26 HIS B C 1
ATOM 666 O O . HIS B 2 25 ? 76.106 14.393 6.771 1.00 19.35 26 HIS B O 1
ATOM 673 N N . SER B 2 26 ? 75.100 15.342 5.005 1.00 19.43 27 SER B N 1
ATOM 674 C CA . SER B 2 26 ? 76.273 15.261 4.138 1.00 19.61 27 SER B CA 1
ATOM 675 C C . SER B 2 26 ? 77.472 15.997 4.731 1.00 19.42 27 SER B C 1
ATOM 676 O O . SER B 2 26 ? 78.585 15.487 4.708 1.00 19.56 27 SER B O 1
ATOM 679 N N . LEU B 2 27 ? 77.239 17.196 5.254 1.00 19.12 28 LEU B N 1
ATOM 680 C CA . LEU B 2 27 ? 78.322 18.007 5.808 1.00 18.92 28 LEU B CA 1
ATOM 681 C C . LEU B 2 27 ? 78.940 17.390 7.061 1.00 18.85 28 LEU B C 1
ATOM 682 O O . LEU B 2 27 ? 80.143 17.501 7.276 1.00 18.85 28 LEU B O 1
ATOM 687 N N . LEU B 2 28 ? 78.115 16.752 7.890 1.00 18.81 29 LEU B N 1
ATOM 688 C CA . LEU B 2 28 ? 78.618 16.069 9.076 1.00 18.81 29 LEU B CA 1
ATOM 689 C C . LEU B 2 28 ? 79.485 14.872 8.684 1.00 19.14 29 LEU B C 1
ATOM 690 O O . LEU B 2 28 ? 80.484 14.595 9.331 1.00 19.17 29 LEU B O 1
ATOM 695 N N . ASP B 2 29 ? 79.096 14.162 7.630 1.00 19.39 30 ASP B N 1
ATOM 696 C CA . ASP B 2 29 ? 79.926 13.090 7.094 1.00 20.26 30 ASP B CA 1
ATOM 697 C C . ASP B 2 29 ? 81.266 13.646 6.587 1.00 20.68 30 ASP B C 1
ATOM 698 O O . ASP B 2 29 ? 82.324 13.083 6.867 1.00 22.24 30 ASP B O 1
ATOM 703 N N . GLU B 2 30 ? 81.216 14.749 5.844 1.00 19.90 31 GLU B N 1
ATOM 704 C CA . GLU B 2 30 ? 82.438 15.406 5.364 1.00 19.98 31 GLU B CA 1
ATOM 705 C C . GLU B 2 30 ? 83.343 15.824 6.520 1.00 19.52 31 GLU B C 1
ATOM 706 O O . GLU B 2 30 ? 84.560 15.649 6.461 1.00 19.81 31 GLU B O 1
ATOM 712 N N . GLY B 2 31 ? 82.744 16.381 7.566 1.00 19.20 32 GLY B N 1
ATOM 713 C CA . GLY B 2 31 ? 83.480 16.794 8.745 1.00 19.01 32 GLY B CA 1
ATOM 714 C C . GLY B 2 31 ? 84.138 15.624 9.450 1.00 19.22 32 GLY B C 1
ATOM 715 O O . GLY B 2 31 ? 85.227 15.763 9.991 1.00 19.22 32 GLY B O 1
ATOM 716 N N . LYS B 2 32 ? 83.476 14.469 9.450 1.00 19.40 33 LYS B N 1
ATOM 717 C CA . LYS B 2 32 ? 84.053 13.278 10.055 1.00 19.65 33 LYS B CA 1
ATOM 718 C C . LYS B 2 32 ? 85.267 12.808 9.259 1.00 23.54 33 LYS B C 1
ATOM 719 O O . LYS B 2 32 ? 86.284 12.442 9.841 1.00 28.51 33 LYS B O 1
ATOM 725 N N . GLN B 2 33 ? 85.163 12.778 7.964 1.00 20.10 34 GLN B N 1
ATOM 726 C CA . GLN B 2 33 ?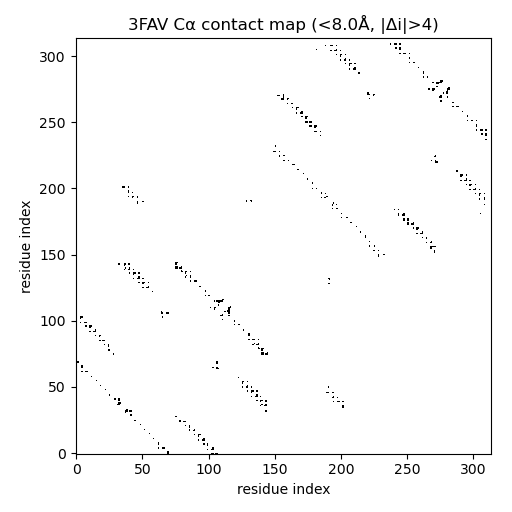 86.276 12.450 7.129 1.00 23.07 34 GLN B CA 1
ATOM 727 C C . GLN B 2 33 ? 87.431 13.433 7.234 1.00 22.96 34 GLN B C 1
ATOM 728 O O . GLN B 2 33 ? 88.554 13.048 7.235 1.00 31.39 34 GLN B O 1
ATOM 734 N N . SER B 2 34 ? 87.153 14.706 7.397 1.00 20.38 35 SER B N 1
ATOM 735 C CA . SER B 2 34 ? 88.155 15.710 7.594 1.00 20.00 35 SER B CA 1
ATOM 736 C C . SER B 2 34 ? 88.984 15.512 8.841 1.00 19.94 35 SER B C 1
ATOM 737 O O . SER B 2 34 ? 90.152 15.668 8.799 1.00 20.21 35 SER B O 1
ATOM 740 N N . LEU B 2 35 ? 88.316 15.177 9.936 1.00 25.65 36 LEU B N 1
ATOM 741 C CA . LEU B 2 35 ? 88.889 14.897 11.231 1.00 23.05 36 LEU B CA 1
ATOM 742 C C . LEU B 2 35 ? 89.893 13.788 11.177 1.00 35.30 36 LEU B C 1
ATOM 743 O O . LEU B 2 35 ? 90.853 13.773 11.871 1.00 38.37 36 LEU B O 1
ATOM 748 N N . THR B 2 36 ? 89.614 12.824 10.337 1.00 20.38 37 THR B N 1
ATOM 749 C CA . THR B 2 36 ? 90.514 11.757 10.032 1.00 20.94 37 THR B CA 1
ATOM 750 C C . THR B 2 36 ? 91.886 12.221 9.555 1.00 23.51 37 THR B C 1
ATOM 751 O O . THR B 2 36 ? 92.926 11.692 9.897 1.00 26.49 37 THR B O 1
ATOM 755 N N . LYS B 2 37 ? 91.854 13.300 8.827 1.00 28.37 38 LYS B N 1
ATOM 756 C CA . LYS B 2 37 ? 93.032 13.835 8.252 1.00 28.82 38 LYS B CA 1
ATOM 757 C C . LYS B 2 37 ? 93.671 14.897 9.074 1.00 22.72 38 LYS B C 1
ATOM 758 O O . LYS B 2 37 ? 94.733 15.316 8.789 1.00 25.76 38 LYS B O 1
ATOM 764 N N . LEU B 2 38 ? 93.010 15.297 10.133 1.00 30.30 39 LEU B N 1
ATOM 765 C CA . LEU B 2 38 ? 93.493 16.349 10.985 1.00 25.68 39 LEU B CA 1
ATOM 766 C C . LEU B 2 38 ? 94.001 15.799 12.289 1.00 25.05 39 LEU B C 1
ATOM 767 O O . LEU B 2 38 ? 94.239 16.503 13.203 1.00 19.95 39 LEU B O 1
ATOM 772 N N . ALA B 2 39 ? 94.114 14.491 12.315 1.00 20.52 40 ALA B N 1
ATOM 773 C CA . ALA B 2 39 ? 94.269 13.730 13.517 1.00 20.63 40 ALA B CA 1
ATOM 774 C C . ALA B 2 39 ? 95.488 14.159 14.285 1.00 20.69 40 ALA B C 1
ATOM 775 O O . ALA B 2 39 ? 95.475 14.126 15.456 1.00 20.61 40 ALA B O 1
ATOM 777 N N . ALA B 2 40 ? 96.514 14.593 13.566 1.00 22.91 41 ALA B N 1
ATOM 778 C CA . ALA B 2 40 ? 97.733 15.126 14.168 1.00 23.63 41 ALA B CA 1
ATOM 779 C C . ALA B 2 40 ? 97.459 16.201 15.217 1.00 20.46 41 ALA B C 1
ATOM 780 O O . ALA B 2 40 ? 98.204 16.334 16.183 1.00 20.50 41 ALA B O 1
ATOM 782 N N . ALA B 2 41 ? 96.385 16.963 15.031 1.00 32.54 42 ALA B N 1
ATOM 783 C CA . ALA B 2 41 ? 96.091 18.086 15.916 1.00 20.97 42 ALA B CA 1
ATOM 784 C C . ALA B 2 41 ? 95.839 17.629 17.345 1.00 21.48 42 ALA B C 1
ATOM 785 O O . ALA B 2 41 ? 95.902 18.427 18.275 1.00 19.32 42 ALA B O 1
ATOM 787 N N . TRP B 2 42 ? 95.540 16.346 17.522 1.00 19.88 43 TRP B N 1
ATOM 788 C CA . TRP B 2 42 ? 95.295 15.830 18.865 1.00 19.93 43 TRP B CA 1
ATOM 789 C C . TRP B 2 42 ? 96.294 14.757 19.246 1.00 20.68 43 TRP B C 1
ATOM 790 O O . TRP B 2 42 ? 96.083 14.026 20.207 1.00 20.58 43 TRP B O 1
ATOM 801 N N . GLY B 2 43 ? 97.383 14.668 18.488 1.00 20.68 44 GLY B N 1
ATOM 802 C CA . GLY B 2 43 ? 98.454 13.745 18.817 1.00 21.16 44 GLY B CA 1
ATOM 803 C C . GLY B 2 43 ? 98.586 12.572 17.869 1.00 21.56 44 GLY B C 1
ATOM 804 O O . GLY B 2 43 ? 99.405 11.686 18.099 1.00 22.00 44 GLY B O 1
ATOM 805 N N . GLY B 2 44 ? 97.785 12.563 16.806 1.00 21.43 45 GLY B N 1
ATOM 806 C CA . GLY B 2 44 ? 97.858 11.512 15.812 1.00 21.79 45 GLY B CA 1
ATOM 807 C C . GLY B 2 44 ? 96.767 10.470 15.965 1.00 21.84 45 GLY B C 1
ATOM 808 O O . GLY B 2 44 ? 96.025 10.485 16.941 1.00 21.65 45 GLY B O 1
ATOM 809 N N . SER B 2 45 ? 96.692 9.551 15.004 1.00 22.12 46 SER B N 1
ATOM 810 C CA . SER B 2 45 ? 95.614 8.559 14.928 1.00 26.17 46 SER B CA 1
ATOM 811 C C . SER B 2 45 ? 95.518 7.601 16.119 1.00 31.42 46 SER B C 1
ATOM 812 O O . SER B 2 45 ? 94.457 7.002 16.349 1.00 32.43 46 SER B O 1
ATOM 815 N N . GLY B 2 46 ? 96.615 7.443 16.863 1.00 23.26 47 GLY B N 1
ATOM 816 C CA . GLY B 2 46 ? 96.626 6.571 18.028 1.00 28.17 47 GLY B CA 1
ATOM 817 C C . GLY B 2 46 ? 96.447 7.307 19.349 1.00 23.00 47 GLY B C 1
ATOM 818 O O . GLY B 2 46 ? 96.694 6.747 20.421 1.00 26.07 47 GLY B O 1
ATOM 819 N N . SER B 2 47 ? 96.025 8.568 19.269 1.00 22.26 48 SER B N 1
ATOM 820 C CA . SER B 2 47 ? 95.812 9.404 20.451 1.00 22.30 48 SER B CA 1
ATOM 821 C C . SER B 2 47 ? 94.427 9.219 21.075 1.00 21.75 48 SER B C 1
ATOM 822 O O . SER B 2 47 ? 93.422 9.152 20.364 1.00 21.58 48 SER B O 1
ATOM 825 N N . GLU B 2 48 ? 94.374 9.151 22.401 1.00 23.07 49 GLU B N 1
ATOM 826 C CA . GLU B 2 48 ? 93.097 9.051 23.103 1.00 24.72 49 GLU B CA 1
ATOM 827 C C . GLU B 2 48 ? 92.304 10.345 22.971 1.00 21.14 49 GLU B C 1
ATOM 828 O O . GLU B 2 48 ? 91.076 10.331 23.005 1.00 20.97 49 GLU B O 1
ATOM 834 N N . ALA B 2 49 ? 93.009 11.464 22.843 1.00 25.25 50 ALA B N 1
ATOM 835 C CA . ALA B 2 49 ? 92.345 12.745 22.635 1.00 21.08 50 ALA B CA 1
ATOM 836 C C . ALA B 2 49 ? 91.679 12.768 21.264 1.00 20.23 50 ALA B C 1
ATOM 837 O O . ALA B 2 49 ? 90.571 13.285 21.109 1.00 19.92 50 ALA B O 1
ATOM 839 N N . TYR B 2 50 ? 92.356 12.203 20.269 1.00 20.49 51 TYR B N 1
ATOM 840 C CA . TYR B 2 50 ? 91.792 12.120 18.927 1.00 20.42 51 TYR B CA 1
ATOM 841 C C . TYR B 2 50 ? 90.564 11.219 18.931 1.00 20.64 51 TYR B C 1
ATOM 842 O O . TYR B 2 50 ? 89.522 11.571 18.385 1.00 20.26 51 TYR B O 1
ATOM 851 N N . GLN B 2 51 ? 90.705 10.046 19.539 1.00 21.07 52 GLN B N 1
ATOM 852 C CA . GLN B 2 51 ? 89.594 9.121 19.702 1.00 24.04 52 GLN B CA 1
ATOM 853 C C . GLN B 2 51 ? 88.404 9.827 20.372 1.00 20.65 52 GLN B C 1
ATOM 854 O O . GLN B 2 51 ? 87.257 9.670 19.949 1.00 20.55 52 GLN B O 1
ATOM 860 N N . GLY B 2 52 ? 88.688 10.624 21.399 1.00 20.49 53 GLY B N 1
ATOM 861 C CA . GLY B 2 52 ? 87.658 11.407 22.065 1.00 20.17 53 GLY B CA 1
ATOM 862 C C . GLY B 2 52 ? 86.982 12.380 21.119 1.00 19.77 53 GLY B C 1
ATOM 863 O O . GLY B 2 52 ? 85.764 12.493 21.106 1.00 19.62 53 GLY B O 1
ATOM 864 N N . VAL B 2 53 ? 87.694 13.109 20.297 1.00 29.43 54 VAL B N 1
ATOM 865 C CA . VAL B 2 53 ? 87.159 13.987 19.265 1.00 20.75 54 VAL B CA 1
ATOM 866 C C . VAL B 2 53 ? 86.196 13.242 18.345 1.00 24.91 54 VAL B C 1
ATOM 867 O O . VAL B 2 53 ? 85.108 13.735 18.036 1.00 19.65 54 VAL B O 1
ATOM 871 N N . GLN B 2 54 ? 86.627 12.128 17.918 1.00 19.76 55 GLN B N 1
ATOM 872 C CA . GLN B 2 54 ? 85.809 11.374 16.979 1.00 19.89 55 GLN B CA 1
ATOM 873 C C . GLN B 2 54 ? 84.512 10.846 17.602 1.00 20.79 55 GLN B C 1
ATOM 874 O O . GLN B 2 54 ? 83.470 10.834 16.951 1.00 19.83 55 GLN B O 1
ATOM 880 N N . GLN B 2 55 ? 84.579 10.406 18.853 1.00 21.38 56 GLN B N 1
ATOM 881 C CA . GLN B 2 55 ? 83.377 9.961 19.568 1.00 22.58 56 GLN B CA 1
ATOM 882 C C . GLN B 2 55 ? 82.436 11.130 19.845 1.00 19.72 56 GLN B C 1
ATOM 883 O O . GLN B 2 55 ? 81.227 11.001 19.694 1.00 19.69 56 GLN B O 1
ATOM 889 N N . LYS B 2 56 ? 82.995 12.272 20.234 1.00 54.28 57 LYS B N 1
ATOM 890 C CA . LYS B 2 56 ? 82.205 13.485 20.424 1.00 44.11 57 LYS B CA 1
ATOM 891 C C . LYS B 2 56 ? 81.549 13.903 19.114 1.00 38.38 57 LYS B C 1
ATOM 892 O O . LYS B 2 56 ? 80.382 14.272 19.103 1.00 36.05 57 LYS B O 1
ATOM 898 N N . TRP B 2 57 ? 82.299 13.853 18.017 1.00 19.34 58 TRP B N 1
ATOM 899 C CA . TRP B 2 57 ? 81.747 14.215 16.722 1.00 18.84 58 TRP B CA 1
ATOM 900 C C . TRP B 2 57 ? 80.585 13.292 16.372 1.00 19.02 58 TRP B C 1
ATOM 901 O O . TRP B 2 57 ? 79.510 13.751 16.010 1.00 18.87 58 TRP B O 1
ATOM 912 N N . ASP B 2 58 ? 80.790 12.002 16.481 1.00 19.36 59 ASP B N 1
ATOM 913 C CA . ASP B 2 58 ? 79.778 11.018 16.171 1.00 19.56 59 ASP B CA 1
ATOM 914 C C . ASP B 2 58 ? 78.511 11.297 16.973 1.00 19.45 59 ASP B C 1
ATOM 915 O O . ASP B 2 58 ? 77.467 11.335 16.446 1.00 19.41 59 ASP B O 1
ATOM 920 N N . ALA B 2 59 ? 78.661 11.511 18.250 1.00 23.29 60 ALA B N 1
ATOM 921 C CA . ALA B 2 59 ? 77.555 11.814 19.074 1.00 24.47 60 ALA B CA 1
ATOM 922 C C . ALA B 2 59 ? 76.779 13.119 18.848 1.00 18.97 60 ALA B C 1
ATOM 923 O O . ALA B 2 59 ? 75.601 13.104 18.783 1.00 18.97 60 ALA B O 1
ATOM 925 N N . THR B 2 60 ? 77.484 14.219 18.767 1.00 18.68 61 THR B N 1
ATOM 926 C CA . THR B 2 60 ? 76.963 15.500 18.353 1.00 18.34 61 THR B CA 1
ATOM 927 C C . THR B 2 60 ? 76.241 15.464 16.985 1.00 18.36 61 THR B C 1
ATOM 928 O O . THR B 2 60 ? 75.197 15.975 16.846 1.00 18.24 61 THR B O 1
ATOM 932 N N . ALA B 2 61 ? 76.851 14.809 16.027 1.00 18.55 62 ALA B N 1
ATOM 933 C CA . ALA B 2 61 ? 76.348 14.659 14.705 1.00 18.62 62 ALA B CA 1
ATOM 934 C C . ALA B 2 61 ? 75.038 13.881 14.611 1.00 18.80 62 ALA B C 1
ATOM 935 O O . ALA B 2 61 ? 74.132 14.270 13.929 1.00 18.75 62 ALA B O 1
ATOM 937 N N . THR B 2 62 ? 75.005 12.765 15.315 1.00 19.05 63 THR B N 1
ATOM 938 C CA . THR B 2 62 ? 73.861 11.912 15.426 1.00 19.26 63 THR B CA 1
ATOM 939 C C . THR B 2 62 ? 72.687 12.620 16.084 1.00 19.12 63 THR B C 1
ATOM 940 O O . THR B 2 62 ? 71.644 12.599 15.551 1.00 19.16 63 THR B O 1
ATOM 944 N N . GLU B 2 63 ? 72.897 13.284 17.216 1.00 23.34 64 GLU B N 1
ATOM 945 C CA . GLU B 2 63 ? 71.887 14.135 17.789 1.00 20.68 64 GLU B CA 1
ATOM 946 C C . GLU B 2 63 ? 71.285 15.230 16.886 1.00 18.54 64 GLU B C 1
ATOM 947 O O . GLU B 2 63 ? 70.114 15.344 16.790 1.00 18.57 64 GLU B O 1
ATOM 953 N N . LEU B 2 64 ? 72.144 16.003 16.239 1.00 18.32 65 LEU B N 1
ATOM 954 C CA . LEU B 2 64 ? 71.772 16.921 15.189 1.00 18.16 65 LEU B CA 1
ATOM 955 C C . LEU B 2 64 ? 70.928 16.362 14.057 1.00 18.42 65 LEU B C 1
ATOM 956 O O . LEU B 2 64 ? 69.923 16.891 13.794 1.00 18.32 65 LEU B O 1
ATOM 961 N N . ASN B 2 65 ? 71.385 15.306 13.414 1.00 18.61 66 ASN B N 1
ATOM 962 C CA . ASN B 2 65 ? 70.614 14.540 12.456 1.00 18.86 66 ASN B CA 1
ATOM 963 C C . ASN B 2 65 ? 69.292 14.064 12.983 1.00 19.00 66 ASN B C 1
ATOM 964 O O . ASN B 2 65 ? 68.336 14.318 12.390 1.00 19.03 66 ASN B O 1
ATOM 969 N N . ASN B 2 66 ? 69.289 13.409 14.125 1.00 19.11 67 ASN B N 1
ATOM 970 C CA . ASN B 2 66 ? 68.095 13.083 14.856 1.00 19.24 67 ASN B CA 1
ATOM 971 C C . ASN B 2 66 ? 67.109 14.216 15.170 1.00 19.06 67 ASN B C 1
ATOM 972 O O . ASN B 2 66 ? 66.003 14.129 14.797 1.00 19.35 67 ASN B O 1
ATOM 977 N N . ALA B 2 67 ? 67.579 15.286 15.763 1.00 18.77 68 ALA B N 1
ATOM 978 C CA . ALA B 2 67 ? 66.808 16.490 15.923 1.00 18.56 68 ALA B CA 1
ATOM 979 C C . ALA B 2 67 ? 66.254 17.094 14.632 1.00 18.51 68 ALA B C 1
ATOM 980 O O . ALA B 2 67 ? 65.131 17.349 14.569 1.00 18.57 68 ALA B O 1
ATOM 982 N N . LEU B 2 68 ? 67.094 17.261 13.628 1.00 18.44 69 LEU B N 1
ATOM 983 C CA . LEU B 2 68 ? 66.709 17.649 12.316 1.00 18.47 69 LEU B CA 1
ATOM 984 C C . LEU B 2 68 ? 65.619 16.806 11.690 1.00 18.99 69 LEU B C 1
ATOM 985 O O . LEU B 2 68 ? 64.726 17.319 11.180 1.00 18.81 69 LEU B O 1
ATOM 990 N N . GLN B 2 69 ? 65.724 15.505 11.724 1.00 19.03 70 GLN B N 1
ATOM 991 C CA . GLN B 2 69 ? 64.725 14.655 11.137 1.00 19.32 70 GLN B CA 1
ATOM 992 C C . GLN B 2 69 ? 63.401 14.796 11.857 1.00 19.40 70 GLN B C 1
ATOM 993 O O . GLN B 2 69 ? 62.406 14.939 11.251 1.00 19.52 70 GLN B O 1
ATOM 999 N N . ASN B 2 70 ? 63.450 14.788 13.166 1.00 19.87 71 ASN B N 1
ATOM 1000 C CA . ASN B 2 70 ? 62.347 15.155 13.997 1.00 19.93 71 ASN B CA 1
ATOM 1001 C C . ASN B 2 70 ? 61.642 16.484 13.736 1.00 19.65 71 ASN B C 1
ATOM 1002 O O . ASN B 2 70 ? 60.459 16.554 13.658 1.00 19.88 71 ASN B O 1
ATOM 1007 N N . LEU B 2 71 ? 62.425 17.512 13.570 1.00 18.90 72 LEU B N 1
ATOM 1008 C CA . LEU B 2 71 ? 61.943 18.776 13.186 1.00 18.72 72 LEU B CA 1
ATOM 1009 C C . LEU B 2 71 ? 61.158 18.790 11.880 1.00 18.91 72 LEU B C 1
ATOM 1010 O O . LEU B 2 71 ? 60.069 19.267 11.842 1.00 19.67 72 LEU B O 1
ATOM 1015 N N . ALA B 2 72 ? 61.745 18.279 10.823 1.00 19.00 73 ALA B N 1
ATOM 1016 C CA . ALA B 2 72 ? 61.106 18.181 9.544 1.00 19.22 73 ALA B CA 1
ATOM 1017 C C . ALA B 2 72 ? 59.794 17.466 9.590 1.00 19.52 73 ALA B C 1
ATOM 1018 O O . ALA B 2 72 ? 58.829 17.912 9.044 1.00 23.64 73 ALA B O 1
ATOM 1020 N N . ARG B 2 73 ? 59.774 16.368 10.286 1.00 19.67 74 ARG B N 1
ATOM 1021 C CA . ARG B 2 73 ? 58.617 15.505 10.357 1.00 22.54 74 ARG B CA 1
ATOM 1022 C C . ARG B 2 73 ? 57.569 16.097 11.222 1.00 30.20 74 ARG B C 1
ATOM 1023 O O . ARG B 2 73 ? 56.412 16.013 10.980 1.00 39.92 74 ARG B O 1
ATOM 1031 N N . THR B 2 74 ? 57.930 16.672 12.371 1.00 28.14 75 THR B N 1
ATOM 1032 C CA . THR B 2 74 ? 56.953 17.405 13.194 1.00 30.96 75 THR B CA 1
ATOM 1033 C C . THR B 2 74 ? 56.356 18.622 12.553 1.00 30.51 75 THR B C 1
ATOM 1034 O O . THR B 2 74 ? 55.235 18.911 12.721 1.00 40.60 75 THR B O 1
ATOM 1038 N N . ILE B 2 75 ? 57.148 19.351 11.834 1.00 40.08 76 ILE B N 1
ATOM 1039 C CA . ILE B 2 75 ? 56.639 20.540 11.219 1.00 41.40 76 ILE B CA 1
ATOM 1040 C C . ILE B 2 75 ? 55.621 20.232 10.129 1.00 58.70 76 ILE B C 1
ATOM 1041 O O . ILE B 2 75 ? 54.621 20.859 10.036 1.00 65.23 76 ILE B O 1
ATOM 1046 N N . SER B 2 76 ? 55.884 19.238 9.323 1.00 27.80 77 SER B N 1
ATOM 1047 C CA . SER B 2 76 ? 54.890 18.753 8.425 1.00 42.60 77 SER B CA 1
ATOM 1048 C C . SER B 2 76 ? 53.622 18.175 9.032 1.00 56.81 77 SER B C 1
ATOM 1049 O O . SER B 2 76 ? 52.562 18.527 8.594 1.00 66.71 77 SER B O 1
ATOM 1052 N N . GLU B 2 77 ? 53.749 17.332 10.041 1.00 32.32 78 GLU B N 1
ATOM 1053 C CA . GLU B 2 77 ? 52.674 16.885 10.914 1.00 45.58 78 GLU B CA 1
ATOM 1054 C C . GLU B 2 77 ? 51.815 17.946 11.565 1.00 44.46 78 GLU B C 1
ATOM 1055 O O . GLU B 2 77 ? 50.669 17.712 11.811 1.00 55.49 78 GLU B O 1
ATOM 1061 N N . ALA B 2 78 ? 52.382 19.096 11.863 1.00 40.89 79 ALA B N 1
ATOM 1062 C CA . ALA B 2 78 ? 51.641 20.162 12.462 1.00 41.01 79 ALA B CA 1
ATOM 1063 C C . ALA B 2 78 ? 50.784 20.753 11.392 1.00 54.01 79 ALA B C 1
ATOM 1064 O O . ALA B 2 78 ? 49.606 20.776 11.515 1.00 64.77 79 ALA B O 1
ATOM 1066 N N . GLY B 2 79 ? 51.414 21.236 10.326 1.00 41.22 80 GLY B N 1
ATOM 1067 C CA . GLY B 2 79 ? 50.694 21.863 9.234 1.00 52.96 80 GLY B CA 1
ATOM 1068 C C . GLY B 2 79 ? 49.534 21.019 8.743 1.00 71.10 80 GLY B C 1
ATOM 1069 O O . GLY B 2 79 ? 48.543 21.544 8.236 1.00 77.97 80 GLY B O 1
ATOM 1070 N N . GLN B 2 80 ? 49.659 19.705 8.894 1.00 55.16 81 GLN B N 1
ATOM 1071 C CA . GLN B 2 80 ? 48.554 18.794 8.623 1.00 65.61 81 GLN B CA 1
ATOM 1072 C C . GLN B 2 80 ? 47.388 19.041 9.574 1.00 71.57 81 GLN B C 1
ATOM 1073 O O . GLN B 2 80 ? 46.238 19.141 9.149 1.00 105.27 81 GLN B O 1
ATOM 1079 N N . MET C 1 2 ? 4.215 -2.407 30.209 1.00 60.11 1 MET C N 1
ATOM 1080 C CA . MET C 1 2 ? 4.336 -1.182 30.965 1.00 59.54 1 MET C CA 1
ATOM 1081 C C . MET C 1 2 ? 5.153 -1.375 32.201 1.00 48.95 1 MET C C 1
ATOM 1082 O O . MET C 1 2 ? 5.810 -0.481 32.630 1.00 44.62 1 MET C O 1
ATOM 1087 N N . ALA C 1 3 ? 5.069 -2.556 32.772 1.00 69.07 2 ALA C N 1
ATOM 1088 C CA . ALA C 1 3 ? 5.875 -2.940 33.900 1.00 60.72 2 ALA C CA 1
ATOM 1089 C C . ALA C 1 3 ? 7.284 -3.103 33.515 1.00 47.33 2 ALA C C 1
ATOM 1090 O O . ALA C 1 3 ? 8.156 -2.658 34.197 1.00 39.72 2 ALA C O 1
ATOM 1092 N N . GLU C 1 4 ? 7.500 -3.812 32.428 1.00 68.88 3 GLU C N 1
ATOM 1093 C CA . GLU C 1 4 ? 8.853 -3.941 31.905 1.00 63.30 3 GLU C CA 1
ATOM 1094 C C . GLU C 1 4 ? 9.499 -2.571 31.742 1.00 55.58 3 GLU C C 1
ATOM 1095 O O . GLU C 1 4 ? 10.668 -2.376 32.072 1.00 42.35 3 GLU C O 1
ATOM 1101 N N . MET C 1 5 ? 8.729 -1.621 31.229 1.00 39.87 4 MET C N 1
ATOM 1102 C CA . MET C 1 5 ? 9.267 -0.301 30.957 1.00 35.89 4 MET C CA 1
ATOM 1103 C C . MET C 1 5 ? 9.666 0.403 32.250 1.00 29.40 4 MET C C 1
ATOM 1104 O O . MET C 1 5 ? 10.708 1.048 32.319 1.00 21.96 4 MET C O 1
ATOM 1109 N N . LYS C 1 6 ? 8.826 0.282 33.271 1.00 43.79 5 LYS C N 1
ATOM 1110 C CA . LYS C 1 6 ? 9.115 0.879 34.570 1.00 39.69 5 LYS C CA 1
ATOM 1111 C C . LYS C 1 6 ? 10.322 0.215 35.232 1.00 24.47 5 LYS C C 1
ATOM 1112 O O . LYS C 1 6 ? 11.123 0.877 35.878 1.00 19.96 5 LYS C O 1
ATOM 1118 N N . THR C 1 7 ? 10.435 -1.097 35.070 1.00 46.73 6 THR C N 1
ATOM 1119 C CA . THR C 1 7 ? 11.554 -1.839 35.621 1.00 39.32 6 THR C CA 1
ATOM 1120 C C . THR C 1 7 ? 12.840 -1.418 34.931 1.00 30.89 6 THR C C 1
ATOM 1121 O O . THR C 1 7 ? 13.858 -1.189 35.582 1.00 21.40 6 THR C O 1
ATOM 1125 N N . ASP C 1 8 ? 12.786 -1.308 33.609 1.00 31.16 7 ASP C N 1
ATOM 1126 C CA . ASP C 1 8 ? 13.962 -0.936 32.843 1.00 27.45 7 ASP C CA 1
ATOM 1127 C C . ASP C 1 8 ? 14.414 0.477 33.163 1.00 23.76 7 ASP C C 1
ATOM 1128 O O . ASP C 1 8 ? 15.607 0.728 33.321 1.00 19.31 7 ASP C O 1
ATOM 1133 N N . ALA C 1 9 ? 13.461 1.396 33.256 1.00 18.90 8 ALA C N 1
ATOM 1134 C CA . ALA C 1 9 ? 13.778 2.772 33.607 1.00 19.11 8 ALA C CA 1
ATOM 1135 C C . ALA C 1 9 ? 14.432 2.848 34.991 1.00 18.39 8 ALA C C 1
ATOM 1136 O O . ALA C 1 9 ? 15.374 3.611 35.197 1.00 19.17 8 ALA C O 1
ATOM 1138 N N . ALA C 1 10 ? 13.909 2.066 35.937 1.00 18.91 9 ALA C N 1
ATOM 1139 C CA . ALA C 1 10 ? 14.422 2.044 37.303 1.00 18.38 9 ALA C CA 1
ATOM 1140 C C . ALA C 1 10 ? 15.815 1.424 37.377 1.00 18.24 9 ALA C C 1
ATOM 1141 O O . ALA C 1 10 ? 16.648 1.848 38.172 1.00 17.89 9 ALA C O 1
ATOM 1143 N N . THR C 1 11 ? 16.058 0.420 36.542 1.00 18.54 10 THR C N 1
ATOM 1144 C CA . THR C 1 11 ? 17.353 -0.245 36.498 1.00 18.13 10 THR C CA 1
ATOM 1145 C C . THR C 1 11 ? 18.419 0.713 35.996 1.00 17.41 10 THR C C 1
ATOM 1146 O O . THR C 1 11 ? 19.515 0.799 36.555 1.00 17.22 10 THR C O 1
ATOM 1150 N N . LEU C 1 12 ? 18.071 1.432 34.937 1.00 22.79 11 LEU C N 1
ATOM 1151 C CA . LEU C 1 12 ? 18.937 2.427 34.330 1.00 20.65 11 LEU C CA 1
ATOM 1152 C C . LEU C 1 12 ? 19.225 3.557 35.310 1.00 20.34 11 LEU C C 1
ATOM 1153 O O . LEU C 1 12 ? 20.374 3.941 35.513 1.00 17.75 11 LEU C O 1
ATOM 1158 N N . ALA C 1 13 ? 18.171 4.083 35.920 1.00 25.02 12 ALA C N 1
ATOM 1159 C CA . ALA C 1 13 ? 18.304 5.210 36.832 1.00 27.21 12 ALA C CA 1
ATOM 1160 C C . ALA C 1 13 ? 19.155 4.863 38.053 1.00 19.25 12 ALA C C 1
ATOM 1161 O O . ALA C 1 13 ? 19.911 5.694 38.547 1.00 20.76 12 ALA C O 1
ATOM 1163 N N . GLN C 1 14 ? 19.018 3.633 38.535 1.00 17.54 13 GLN C N 1
ATOM 1164 C CA . GLN C 1 14 ? 19.767 3.152 39.690 1.00 17.90 13 GLN C CA 1
ATOM 1165 C C . GLN C 1 14 ? 21.256 3.047 39.354 1.00 17.12 13 GLN C C 1
ATOM 1166 O O . GLN C 1 14 ? 22.112 3.385 40.162 1.00 17.04 13 GLN C O 1
ATOM 1172 N N . GLU C 1 15 ? 21.555 2.579 38.149 1.00 27.26 14 GLU C N 1
ATOM 1173 C CA . GLU C 1 15 ? 22.935 2.448 37.714 1.00 22.55 14 GLU C CA 1
ATOM 1174 C C . GLU C 1 15 ? 23.526 3.795 37.286 1.00 26.84 14 GLU C C 1
ATOM 1175 O O . GLU C 1 15 ? 24.733 3.992 37.354 1.00 25.46 14 GLU C O 1
ATOM 1181 N N . ALA C 1 16 ? 22.677 4.729 36.866 1.00 17.71 15 ALA C N 1
ATOM 1182 C CA . ALA C 1 16 ? 23.164 6.013 36.362 1.00 18.73 15 ALA C CA 1
ATOM 1183 C C . ALA C 1 16 ? 24.191 6.666 37.298 1.00 20.92 15 ALA C C 1
ATOM 1184 O O . ALA C 1 16 ? 25.227 7.151 36.850 1.00 20.31 15 ALA C O 1
ATOM 1186 N N . GLY C 1 17 ? 23.899 6.666 38.595 1.00 18.95 16 GLY C N 1
ATOM 1187 C CA . GLY C 1 17 ? 24.803 7.225 39.588 1.00 22.01 16 GLY C CA 1
ATOM 1188 C C . GLY C 1 17 ? 26.182 6.588 39.608 1.00 16.75 16 GLY C C 1
ATOM 1189 O O . GLY C 1 17 ? 27.178 7.266 39.832 1.00 19.56 16 GLY C O 1
ATOM 1190 N N . ASN C 1 18 ? 26.237 5.282 39.376 1.00 19.04 17 ASN C N 1
ATOM 1191 C CA . ASN C 1 18 ? 27.508 4.563 39.313 1.00 16.42 17 ASN C CA 1
ATOM 1192 C C . ASN C 1 18 ? 28.325 4.937 38.080 1.00 16.36 17 ASN C C 1
ATOM 1193 O O . ASN C 1 18 ? 29.544 5.119 38.165 1.00 16.33 17 ASN C O 1
ATOM 1198 N N . PHE C 1 19 ? 27.690 5.145 36.931 1.00 16.83 18 PHE C N 1
ATOM 1199 C CA . PHE C 1 19 ? 28.395 5.581 35.744 1.00 16.88 18 PHE C CA 1
ATOM 1200 C C . PHE C 1 19 ? 29.046 6.964 35.846 1.00 16.52 18 PHE C C 1
ATOM 1201 O O . PHE C 1 19 ? 30.127 7.148 35.454 1.00 16.99 18 PHE C O 1
ATOM 1209 N N . GLU C 1 20 ? 28.276 7.925 36.336 1.00 16.67 19 GLU C N 1
ATOM 1210 C CA . GLU C 1 20 ? 28.741 9.243 36.687 1.00 16.84 19 GLU C CA 1
ATOM 1211 C C . GLU C 1 20 ? 29.915 9.255 37.644 1.00 16.71 19 GLU C C 1
ATOM 1212 O O . GLU C 1 20 ? 30.794 9.992 37.481 1.00 16.89 19 GLU C O 1
ATOM 1218 N N . ARG C 1 21 ? 29.854 8.431 38.663 1.00 23.64 20 ARG C N 1
ATOM 1219 C CA . ARG C 1 21 ? 30.976 8.181 39.532 1.00 25.40 20 ARG C CA 1
ATOM 1220 C C . ARG C 1 21 ? 32.226 7.717 38.763 1.00 22.23 20 ARG C C 1
ATOM 1221 O O . ARG C 1 21 ? 33.268 8.264 38.907 1.00 22.07 20 ARG C O 1
ATOM 1229 N N . ILE C 1 22 ? 32.066 6.706 37.949 1.00 16.67 21 ILE C N 1
ATOM 1230 C CA . ILE C 1 22 ? 33.145 6.188 37.119 1.00 16.42 21 ILE C CA 1
ATOM 1231 C C . ILE C 1 22 ? 33.668 7.261 36.171 1.00 16.71 21 ILE C C 1
ATOM 1232 O O . ILE C 1 22 ? 34.878 7.475 36.059 1.00 16.76 21 ILE C O 1
ATOM 1237 N N . SER C 1 23 ? 32.743 7.940 35.499 1.00 16.63 22 SER C N 1
ATOM 1238 C CA . SER C 1 23 ? 33.096 8.986 34.557 1.00 16.61 22 SER C CA 1
ATOM 1239 C C . SER C 1 23 ? 33.910 10.085 35.235 1.00 16.88 22 SER C C 1
ATOM 1240 O O . SER C 1 23 ? 34.935 10.523 34.708 1.00 17.09 22 SER C O 1
ATOM 1243 N N . GLY C 1 24 ? 33.447 10.518 36.401 1.00 16.75 23 GLY C N 1
ATOM 1244 C CA . GLY C 1 24 ? 34.117 11.558 37.161 1.00 16.87 23 GLY C CA 1
ATOM 1245 C C . GLY C 1 24 ? 35.518 11.152 37.589 1.00 16.80 23 GLY C C 1
ATOM 1246 O O . GLY C 1 24 ? 36.455 11.946 37.518 1.00 16.92 23 GLY C O 1
ATOM 1247 N N . ASP C 1 25 ? 35.660 9.913 38.044 1.00 19.66 24 ASP C N 1
ATOM 1248 C CA . ASP C 1 25 ? 36.957 9.411 38.469 1.00 20.95 24 ASP C CA 1
ATOM 1249 C C . ASP C 1 25 ? 37.910 9.225 37.290 1.00 18.93 24 ASP C C 1
ATOM 1250 O O . ASP C 1 25 ? 39.090 9.493 37.414 1.00 18.42 24 ASP C O 1
ATOM 1255 N N . LEU C 1 26 ? 37.387 8.780 36.148 1.00 16.55 25 LEU C N 1
ATOM 1256 C CA . LEU C 1 26 ? 38.193 8.686 34.932 1.00 16.61 25 LEU C CA 1
ATOM 1257 C C . LEU C 1 26 ? 38.754 10.047 34.548 1.00 16.83 25 LEU C C 1
ATOM 1258 O O . LEU C 1 26 ? 39.941 10.179 34.294 1.00 16.93 25 LEU C O 1
ATOM 1263 N N . LYS C 1 27 ? 37.894 11.057 34.504 1.00 16.94 26 LYS C N 1
ATOM 1264 C CA . LYS C 1 27 ? 38.329 12.384 34.117 1.00 17.18 26 LYS C CA 1
ATOM 1265 C C . LYS C 1 27 ? 39.365 12.941 35.094 1.00 17.27 26 LYS C C 1
ATOM 1266 O O . LYS C 1 27 ? 40.304 13.608 34.688 1.00 17.45 26 LYS C O 1
ATOM 1272 N N . THR C 1 28 ? 39.169 12.683 36.381 1.00 17.15 27 THR C N 1
ATOM 1273 C CA . THR C 1 28 ? 40.122 13.115 37.399 1.00 17.23 27 THR C CA 1
ATOM 1274 C C . THR C 1 28 ? 41.486 12.446 37.197 1.00 17.22 27 THR C C 1
ATOM 1275 O O . THR C 1 28 ? 42.512 13.101 37.282 1.00 17.40 27 THR C O 1
ATOM 1279 N N . GLN C 1 29 ? 41.493 11.147 36.916 1.00 17.04 28 GLN C N 1
ATOM 1280 C CA . GLN C 1 29 ? 42.750 10.445 36.675 1.00 17.05 28 GLN C CA 1
ATOM 1281 C C . GLN C 1 29 ? 43.426 10.934 35.412 1.00 18.35 28 GLN C C 1
ATOM 1282 O O . GLN C 1 29 ? 44.648 11.079 35.367 1.00 19.65 28 GLN C O 1
ATOM 1288 N N . ILE C 1 30 ? 42.628 11.194 34.383 1.00 17.27 29 ILE C N 1
ATOM 1289 C CA . ILE C 1 30 ? 43.170 11.684 33.124 1.00 17.72 29 ILE C CA 1
ATOM 1290 C C . ILE C 1 30 ? 43.834 13.048 33.313 1.00 18.22 29 ILE C C 1
ATOM 1291 O O . ILE C 1 30 ? 44.864 13.324 32.715 1.00 17.97 29 ILE C O 1
ATOM 1296 N N . ASP C 1 31 ? 43.229 13.899 34.140 1.00 17.78 30 ASP C N 1
ATOM 1297 C CA . ASP C 1 31 ? 43.791 15.216 34.447 1.00 18.05 30 ASP C CA 1
ATOM 1298 C C . ASP C 1 31 ? 45.114 15.106 35.192 1.00 18.42 30 ASP C C 1
ATOM 1299 O O . ASP C 1 31 ? 46.051 15.863 34.946 1.00 18.99 30 ASP C O 1
ATOM 1304 N N . GLN C 1 32 ? 45.173 14.186 36.141 1.00 19.86 31 GLN C N 1
ATOM 1305 C CA . GLN C 1 32 ? 46.421 13.949 36.841 1.00 22.47 31 GLN C CA 1
ATOM 1306 C C . GLN C 1 32 ? 47.511 13.518 35.864 1.00 21.73 31 GLN C C 1
ATOM 1307 O O . GLN C 1 32 ? 48.631 14.004 35.932 1.00 25.43 31 GLN C O 1
ATOM 1313 N N . VAL C 1 33 ? 47.219 12.616 34.957 1.00 17.99 32 VAL C N 1
ATOM 1314 C CA . VAL C 1 33 ? 48.178 12.171 33.971 1.00 18.15 32 VAL C CA 1
ATOM 1315 C C . VAL C 1 33 ? 48.824 13.337 33.239 1.00 18.81 32 VAL C C 1
ATOM 1316 O O . VAL C 1 33 ? 49.981 13.527 33.295 1.00 18.73 32 VAL C O 1
ATOM 1320 N N . GLU C 1 34 ? 48.016 14.121 32.581 1.00 18.65 33 GLU C N 1
ATOM 1321 C CA . GLU C 1 34 ? 48.516 15.233 31.829 1.00 27.39 33 GLU C CA 1
ATOM 1322 C C . GLU C 1 34 ? 49.184 16.307 32.619 1.00 31.77 33 GLU C C 1
ATOM 1323 O O . GLU C 1 34 ? 50.102 16.837 32.184 1.00 37.03 33 GLU C O 1
ATOM 1329 N N . SER C 1 35 ? 48.653 16.608 33.765 1.00 19.02 34 SER C N 1
ATOM 1330 C CA . SER C 1 35 ? 49.268 17.376 34.800 1.00 19.18 34 SER C CA 1
ATOM 1331 C C . SER C 1 35 ? 50.695 16.935 35.148 1.00 19.67 34 SER C C 1
ATOM 1332 O O . SER C 1 35 ? 51.623 17.658 34.955 1.00 24.29 34 SER C O 1
ATOM 1335 N N . THR C 1 36 ? 50.797 15.736 35.673 1.00 19.06 35 THR C N 1
ATOM 1336 C CA . THR C 1 36 ? 52.091 15.163 36.033 1.00 19.69 35 THR C CA 1
ATOM 1337 C C . THR C 1 36 ? 53.057 15.038 34.844 1.00 20.01 35 THR C C 1
ATOM 1338 O O . THR C 1 36 ? 54.219 15.435 34.936 1.00 20.41 35 THR C O 1
ATOM 1342 N N . ALA C 1 37 ? 52.588 14.480 33.734 1.00 19.36 36 ALA C N 1
ATOM 1343 C CA . ALA C 1 37 ? 53.442 14.341 32.559 1.00 19.64 36 ALA C CA 1
ATOM 1344 C C . ALA C 1 37 ? 53.929 15.712 32.099 1.00 22.38 36 ALA C C 1
ATOM 1345 O O . ALA C 1 37 ? 55.076 15.863 31.683 1.00 27.50 36 ALA C O 1
ATOM 1347 N N . GLY C 1 38 ? 53.059 16.712 32.212 1.00 20.30 37 GLY C N 1
ATOM 1348 C CA . GLY C 1 38 ? 53.396 18.075 31.841 1.00 20.43 37 GLY C CA 1
ATOM 1349 C C . GLY C 1 38 ? 54.417 18.709 32.768 1.00 20.69 37 GLY C C 1
ATOM 1350 O O . GLY C 1 38 ? 55.200 19.568 32.361 1.00 22.81 37 GLY C O 1
ATOM 1351 N N . SER C 1 39 ? 54.479 18.230 33.982 1.00 20.47 38 SER C N 1
ATOM 1352 C CA . SER C 1 39 ? 55.315 18.799 34.972 1.00 24.11 38 SER C CA 1
ATOM 1353 C C . SER C 1 39 ? 56.740 18.391 34.715 1.00 28.30 38 SER C C 1
ATOM 1354 O O . SER C 1 39 ? 57.627 19.087 35.035 1.00 33.29 38 SER C O 1
ATOM 1357 N N . LEU C 1 40 ? 56.896 17.271 34.042 1.00 24.11 39 LEU C N 1
ATOM 1358 C CA . LEU C 1 40 ? 58.159 16.690 33.674 1.00 27.16 39 LEU C CA 1
ATOM 1359 C C . LEU C 1 40 ? 58.747 17.129 32.325 1.00 32.93 39 LEU C C 1
ATOM 1360 O O . LEU C 1 40 ? 59.873 16.903 32.061 1.00 37.97 39 LEU C O 1
ATOM 1365 N N . GLN C 1 41 ? 57.958 17.731 31.474 1.00 30.71 40 GLN C N 1
ATOM 1366 C CA . GLN C 1 41 ? 58.373 17.958 30.130 1.00 34.99 40 GLN C CA 1
ATOM 1367 C C . GLN C 1 41 ? 59.634 18.798 29.944 1.00 45.85 40 GLN C C 1
ATOM 1368 O O . GLN C 1 41 ? 60.429 18.523 29.099 1.00 49.98 40 GLN C O 1
ATOM 1374 N N . GLY C 1 42 ? 59.835 19.798 30.761 1.00 25.56 41 GLY C N 1
ATOM 1375 C CA . GLY C 1 42 ? 61.058 20.548 30.722 1.00 33.40 41 GLY C CA 1
ATOM 1376 C C . GLY C 1 42 ? 62.302 19.930 31.333 1.00 37.32 41 GLY C C 1
ATOM 1377 O O . GLY C 1 42 ? 63.362 20.436 31.148 1.00 43.25 41 GLY C O 1
ATOM 1378 N N . GLN C 1 43 ? 62.151 18.839 32.060 1.00 43.05 42 GLN C N 1
ATOM 1379 C CA . GLN C 1 43 ? 63.237 17.948 32.409 1.00 40.37 42 GLN C CA 1
ATOM 1380 C C . GLN C 1 43 ? 63.990 17.257 31.275 1.00 42.35 42 GLN C C 1
ATOM 1381 O O . GLN C 1 43 ? 65.146 16.982 31.410 1.00 46.34 42 GLN C O 1
ATOM 1387 N N . TRP C 1 44 ? 63.321 16.960 30.181 1.00 43.43 43 TRP C N 1
ATOM 1388 C CA . TRP C 1 44 ? 63.815 16.037 29.201 1.00 43.94 43 TRP C CA 1
ATOM 1389 C C . TRP C 1 44 ? 64.669 16.708 28.156 1.00 54.79 43 TRP C C 1
ATOM 1390 O O . TRP C 1 44 ? 64.450 17.830 27.820 1.00 60.19 43 TRP C O 1
ATOM 1401 N N . ARG C 1 45 ? 65.648 15.988 27.658 1.00 24.90 44 ARG C N 1
ATOM 1402 C CA . ARG C 1 45 ? 66.487 16.497 26.589 1.00 26.51 44 ARG C CA 1
ATOM 1403 C C . ARG C 1 45 ? 66.569 15.464 25.482 1.00 26.38 44 ARG C C 1
ATOM 1404 O O . ARG C 1 45 ? 66.191 14.309 25.673 1.00 25.83 44 ARG C O 1
ATOM 1412 N N . GLY C 1 46 ? 67.066 15.887 24.326 1.00 26.21 45 GLY C N 1
ATOM 1413 C CA . GLY C 1 46 ? 67.315 14.980 23.223 1.00 25.69 45 GLY C CA 1
ATOM 1414 C C . GLY C 1 46 ? 66.148 14.095 22.838 1.00 25.15 45 GLY C C 1
ATOM 1415 O O . GLY C 1 46 ? 64.990 14.521 22.856 1.00 24.77 45 GLY C O 1
ATOM 1416 N N . ALA C 1 47 ? 66.468 12.855 22.483 1.00 29.80 46 ALA C N 1
ATOM 1417 C CA . ALA C 1 47 ? 65.490 11.912 21.964 1.00 25.82 46 ALA C CA 1
ATOM 1418 C C . ALA C 1 47 ? 64.404 11.582 22.988 1.00 24.03 46 ALA C C 1
ATOM 1419 O O . ALA C 1 47 ? 63.292 11.184 22.616 1.00 23.64 46 ALA C O 1
ATOM 1421 N N . ALA C 1 48 ? 64.733 11.756 24.268 1.00 40.26 47 ALA C N 1
ATOM 1422 C CA . ALA C 1 48 ? 63.801 11.490 25.365 1.00 31.37 47 ALA C CA 1
ATOM 1423 C C . ALA C 1 48 ? 62.695 12.531 25.435 1.00 30.44 47 ALA C C 1
ATOM 1424 O O . ALA C 1 48 ? 61.536 12.197 25.661 1.00 25.36 47 ALA C O 1
ATOM 1426 N N . GLY C 1 49 ? 63.074 13.771 25.246 1.00 28.34 48 GLY C N 1
ATOM 1427 C CA . GLY C 1 49 ? 62.140 14.837 25.129 1.00 29.06 48 GLY C CA 1
ATOM 1428 C C . GLY C 1 49 ? 61.146 14.652 24.025 1.00 29.43 48 GLY C C 1
ATOM 1429 O O . GLY C 1 49 ? 60.025 15.011 24.169 1.00 24.15 48 GLY C O 1
ATOM 1430 N N . THR C 1 50 ? 61.606 14.081 22.931 1.00 23.45 49 THR C N 1
ATOM 1431 C CA . THR C 1 50 ? 60.814 13.879 21.756 1.00 23.40 49 THR C CA 1
ATOM 1432 C C . THR C 1 50 ? 59.866 12.732 21.960 1.00 22.85 49 THR C C 1
ATOM 1433 O O . THR C 1 50 ? 58.745 12.827 21.642 1.00 22.57 49 THR C O 1
ATOM 1437 N N . ALA C 1 51 ? 60.379 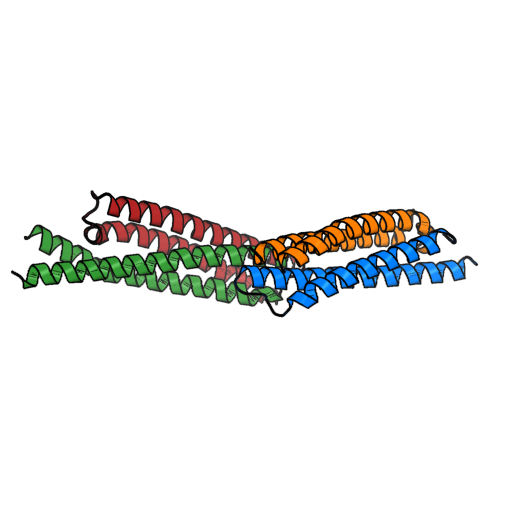11.643 22.473 1.00 24.12 50 ALA C N 1
ATOM 1438 C CA . ALA C 1 51 ? 59.596 10.512 22.894 1.00 22.23 50 ALA C CA 1
ATOM 1439 C C . ALA C 1 51 ? 58.513 10.842 23.884 1.00 22.05 50 ALA C C 1
ATOM 1440 O O . ALA C 1 51 ? 57.410 10.528 23.676 1.00 21.40 50 ALA C O 1
ATOM 1442 N N . ALA C 1 52 ? 58.880 11.497 24.959 1.00 25.94 51 ALA C N 1
ATOM 1443 C CA . ALA C 1 52 ? 57.956 11.991 25.939 1.00 21.36 51 ALA C CA 1
ATOM 1444 C C . ALA C 1 52 ? 56.833 12.867 25.365 1.00 23.13 51 ALA C C 1
ATOM 1445 O O . ALA C 1 52 ? 55.699 12.662 25.652 1.00 21.02 51 ALA C O 1
ATOM 1447 N N . GLN C 1 53 ? 57.184 13.808 24.536 1.00 22.13 52 GLN C N 1
ATOM 1448 C CA . GLN C 1 53 ? 56.262 14.684 23.907 1.00 24.63 52 GLN C CA 1
ATOM 1449 C C . GLN C 1 53 ? 55.255 13.969 23.001 1.00 21.47 52 GLN C C 1
ATOM 1450 O O . GLN C 1 53 ? 54.106 14.226 23.050 1.00 21.21 52 GLN C O 1
ATOM 1456 N N . ALA C 1 54 ? 55.729 13.077 22.178 1.00 21.61 53 ALA C N 1
ATOM 1457 C CA . ALA C 1 54 ? 54.890 12.289 21.318 1.00 21.43 53 ALA C CA 1
ATOM 1458 C C . ALA C 1 54 ? 53.949 11.375 22.121 1.00 20.88 53 ALA C C 1
ATOM 1459 O O . ALA C 1 54 ? 52.832 11.246 21.769 1.00 20.65 53 ALA C O 1
ATOM 1461 N N . ALA C 1 55 ? 54.438 10.773 23.180 1.00 20.71 54 ALA C N 1
ATOM 1462 C CA . ALA C 1 55 ? 53.581 9.960 24.033 1.00 20.23 54 ALA C CA 1
ATOM 1463 C C . ALA C 1 55 ? 52.454 10.791 24.655 1.00 19.96 54 ALA C C 1
ATOM 1464 O O . ALA C 1 55 ? 51.320 10.325 24.763 1.00 19.62 54 ALA C O 1
ATOM 1466 N N . VAL C 1 56 ? 52.762 12.019 25.059 1.00 20.15 55 VAL C N 1
ATOM 1467 C CA . VAL C 1 56 ? 51.748 12.893 25.645 1.00 19.96 55 VAL C CA 1
ATOM 1468 C C . VAL C 1 56 ? 50.668 13.256 24.622 1.00 19.96 55 VAL C C 1
ATOM 1469 O O . VAL C 1 56 ? 49.485 13.229 24.930 1.00 19.91 55 VAL C O 1
ATOM 1473 N N . VAL C 1 57 ? 51.086 13.592 23.408 1.00 20.32 56 VAL C N 1
ATOM 1474 C CA . VAL C 1 57 ? 50.158 13.871 22.321 1.00 20.36 56 VAL C CA 1
ATOM 1475 C C . VAL C 1 57 ? 49.244 12.670 22.128 1.00 20.01 56 VAL C C 1
ATOM 1476 O O . VAL C 1 57 ? 48.019 12.800 22.122 1.00 19.79 56 VAL C O 1
ATOM 1480 N N . ARG C 1 58 ? 49.843 11.494 21.998 1.00 21.41 57 ARG C N 1
ATOM 1481 C CA . ARG C 1 58 ? 49.065 10.280 21.831 1.00 19.66 57 ARG C CA 1
ATOM 1482 C C . ARG C 1 58 ? 48.046 10.095 22.966 1.00 19.24 57 ARG C C 1
ATOM 1483 O O . ARG C 1 58 ? 46.870 9.850 22.702 1.00 19.04 57 ARG C O 1
ATOM 1491 N N . PHE C 1 59 ? 48.498 10.215 24.216 1.00 20.38 58 PHE C N 1
ATOM 1492 C CA . PHE C 1 59 ? 47.610 10.104 25.377 1.00 19.77 58 PHE C CA 1
ATOM 1493 C C . PHE C 1 59 ? 46.479 11.118 25.348 1.00 19.16 58 PHE C C 1
ATOM 1494 O O . PHE C 1 59 ? 45.332 10.776 25.606 1.00 18.46 58 PHE C O 1
ATOM 1502 N N . GLN C 1 60 ? 46.801 12.345 25.049 1.00 19.71 59 GLN C N 1
ATOM 1503 C CA . GLN C 1 60 ? 45.841 13.396 25.046 1.00 22.10 59 GLN C CA 1
ATOM 1504 C C . GLN C 1 60 ? 44.709 13.188 24.045 1.00 21.42 59 GLN C C 1
ATOM 1505 O O . GLN C 1 60 ? 43.602 13.338 24.360 1.00 19.11 59 GLN C O 1
ATOM 1511 N N . GLU C 1 61 ? 45.031 12.743 22.859 1.00 19.15 60 GLU C N 1
ATOM 1512 C CA . GLU C 1 61 ? 44.058 12.326 21.903 1.00 19.59 60 GLU C CA 1
ATOM 1513 C C . GLU C 1 61 ? 43.196 11.174 22.343 1.00 18.73 60 GLU C C 1
ATOM 1514 O O . GLU C 1 61 ? 42.032 11.236 22.212 1.00 18.62 60 GLU C O 1
ATOM 1520 N N . ALA C 1 62 ? 43.813 10.172 22.942 1.00 18.57 61 ALA C N 1
ATOM 1521 C CA . ALA C 1 62 ? 43.087 9.013 23.467 1.00 18.23 61 ALA C CA 1
ATOM 1522 C C . ALA C 1 62 ? 42.170 9.427 24.620 1.00 18.00 61 ALA C C 1
ATOM 1523 O O . ALA C 1 62 ? 41.028 8.995 24.702 1.00 17.81 61 ALA C O 1
ATOM 1525 N N . ALA C 1 63 ? 42.696 10.260 25.506 1.00 18.17 62 ALA C N 1
ATOM 1526 C CA . ALA C 1 63 ? 41.957 10.757 26.650 1.00 18.08 62 ALA C CA 1
ATOM 1527 C C . ALA C 1 63 ? 40.762 11.600 26.202 1.00 17.96 62 ALA C C 1
ATOM 1528 O O . ALA C 1 63 ? 39.685 11.518 26.783 1.00 17.78 62 ALA C O 1
ATOM 1530 N N . ASN C 1 64 ? 40.968 12.413 25.169 1.00 18.24 63 ASN C N 1
ATOM 1531 C CA . ASN C 1 64 ? 39.914 13.276 24.651 1.00 18.51 63 ASN C CA 1
ATOM 1532 C C . ASN C 1 64 ? 38.773 12.450 24.071 1.00 18.21 63 ASN C C 1
ATOM 1533 O O . ASN C 1 64 ? 37.605 12.757 24.308 1.00 18.15 63 ASN C O 1
ATOM 1538 N N . LYS C 1 65 ? 39.118 11.446 23.284 1.00 20.77 64 LYS C N 1
ATOM 1539 C CA . LYS C 1 65 ? 38.180 10.456 22.827 1.00 20.89 64 LYS C CA 1
ATOM 1540 C C . LYS C 1 65 ? 37.394 9.764 23.912 1.00 17.74 64 LYS C C 1
ATOM 1541 O O . LYS C 1 65 ? 36.241 9.587 23.767 1.00 17.67 64 LYS C O 1
ATOM 1547 N N . GLN C 1 66 ? 38.043 9.391 24.993 1.00 18.66 65 GLN C N 1
ATOM 1548 C CA . GLN C 1 66 ? 37.360 8.752 26.113 1.00 18.38 65 GLN C CA 1
ATOM 1549 C C . GLN C 1 66 ? 36.386 9.718 26.781 1.00 18.04 65 GLN C C 1
ATOM 1550 O O . GLN C 1 66 ? 35.293 9.331 27.173 1.00 17.77 65 GLN C O 1
ATOM 1556 N N . LYS C 1 67 ? 36.802 10.973 26.911 1.00 17.50 66 LYS C N 1
ATOM 1557 C CA . LYS C 1 67 ? 36.009 11.989 27.597 1.00 17.55 66 LYS C CA 1
ATOM 1558 C C . LYS C 1 67 ? 34.750 12.349 26.824 1.00 17.66 66 LYS C C 1
ATOM 1559 O O . LYS C 1 67 ? 33.675 12.497 27.412 1.00 17.61 66 LYS C O 1
ATOM 1565 N N . GLN C 1 68 ? 34.879 12.510 25.510 1.00 18.67 67 GLN C N 1
ATOM 1566 C CA . GLN C 1 68 ? 33.702 12.788 24.702 1.00 18.66 67 GLN C CA 1
ATOM 1567 C C . GLN C 1 68 ? 32.757 11.593 24.728 1.00 18.35 67 GLN C C 1
ATOM 1568 O O . GLN C 1 68 ? 31.553 11.772 24.811 1.00 18.47 67 GLN C O 1
ATOM 1574 N N . GLU C 1 69 ? 33.308 10.380 24.693 1.00 24.98 68 GLU C N 1
ATOM 1575 C CA . GLU C 1 69 ? 32.490 9.168 24.783 1.00 20.05 68 GLU C CA 1
ATOM 1576 C C . GLU C 1 69 ? 31.744 9.055 26.115 1.00 20.14 68 GLU C C 1
ATOM 1577 O O . GLU C 1 69 ? 30.574 8.669 26.146 1.00 19.33 68 GLU C O 1
ATOM 1583 N N . LEU C 1 70 ? 32.423 9.387 27.210 1.00 17.17 69 LEU C N 1
ATOM 1584 C CA . LEU C 1 70 ? 31.808 9.375 28.532 1.00 17.05 69 LEU C CA 1
ATOM 1585 C C . LEU C 1 70 ? 30.619 10.330 28.568 1.00 18.08 69 LEU C C 1
ATOM 1586 O O . LEU C 1 70 ? 29.552 10.006 29.094 1.00 17.17 69 LEU C O 1
ATOM 1591 N N . ASP C 1 71 ? 30.812 11.511 28.002 1.00 17.43 70 ASP C N 1
ATOM 1592 C CA . ASP C 1 71 ? 29.772 12.523 28.004 1.00 17.62 70 ASP C CA 1
ATOM 1593 C C . ASP C 1 71 ? 28.588 12.129 27.123 1.00 17.69 70 ASP C C 1
ATOM 1594 O O . ASP C 1 71 ? 27.443 12.389 27.480 1.00 17.77 70 ASP C O 1
ATOM 1599 N N . GLU C 1 72 ? 28.861 11.506 25.982 1.00 18.11 71 GLU C N 1
ATOM 1600 C CA . GLU C 1 72 ? 27.787 11.014 25.121 1.00 18.22 71 GLU C CA 1
ATOM 1601 C C . GLU C 1 72 ? 26.945 10.000 25.872 1.00 17.58 71 GLU C C 1
ATOM 1602 O O . GLU C 1 72 ? 25.721 10.067 25.856 1.00 18.07 71 GLU C O 1
ATOM 1608 N N . ILE C 1 73 ? 27.607 9.065 26.539 1.00 17.35 72 ILE C N 1
ATOM 1609 C CA . ILE C 1 73 ? 26.910 8.063 27.331 1.00 17.20 72 ILE C CA 1
ATOM 1610 C C . ILE C 1 73 ? 26.067 8.708 28.439 1.00 17.26 72 ILE C C 1
ATOM 1611 O O . ILE C 1 73 ? 24.894 8.374 28.610 1.00 17.32 72 ILE C O 1
ATOM 1616 N N . SER C 1 74 ? 26.666 9.638 29.178 1.00 17.29 73 SER C N 1
ATOM 1617 C CA . SER C 1 74 ? 25.943 10.426 30.174 1.00 17.40 73 SER C CA 1
ATOM 1618 C C . SER C 1 74 ? 24.674 11.054 29.596 1.00 17.65 73 SER C C 1
ATOM 1619 O O . SER C 1 74 ? 23.617 11.025 30.217 1.00 17.72 73 SER C O 1
ATOM 1622 N N . THR C 1 75 ? 24.802 11.632 28.410 1.00 17.80 74 THR C N 1
ATOM 1623 C CA . THR C 1 75 ? 23.683 12.247 27.709 1.00 18.06 74 THR C CA 1
ATOM 1624 C C . THR C 1 75 ? 22.627 11.217 27.316 1.00 18.05 74 THR C C 1
ATOM 1625 O O . THR C 1 75 ? 21.432 11.441 27.517 1.00 18.35 74 THR C O 1
ATOM 1629 N N . ASN C 1 76 ? 23.072 10.091 26.765 1.00 18.49 75 ASN C N 1
ATOM 1630 C CA . ASN C 1 76 ? 22.178 8.985 26.441 1.00 18.38 75 ASN C CA 1
ATOM 1631 C C . ASN C 1 76 ? 21.380 8.527 27.660 1.00 18.19 75 ASN C C 1
ATOM 1632 O O . ASN C 1 76 ? 20.168 8.306 27.572 1.00 19.66 75 ASN C O 1
ATOM 1637 N N . ILE C 1 77 ? 22.060 8.344 28.789 1.00 17.63 76 ILE C N 1
ATOM 1638 C CA . ILE C 1 77 ? 21.447 8.026 30.066 1.00 17.61 76 ILE C CA 1
ATOM 1639 C C . ILE C 1 77 ? 20.343 9.001 30.487 1.00 18.34 76 ILE C C 1
ATOM 1640 O O . ILE C 1 77 ? 19.256 8.622 30.695 1.00 18.00 76 ILE C O 1
ATOM 1645 N N . ARG C 1 78 ? 20.692 10.257 30.571 1.00 17.99 77 ARG C N 1
ATOM 1646 C CA . ARG C 1 78 ? 19.781 11.345 30.693 1.00 18.29 77 ARG C CA 1
ATOM 1647 C C . ARG C 1 78 ? 18.600 11.398 29.730 1.00 23.60 77 ARG C C 1
ATOM 1648 O O . ARG C 1 78 ? 17.522 11.411 30.182 1.00 28.64 77 ARG C O 1
ATOM 1656 N N . GLN C 1 79 ? 18.835 11.418 28.429 1.00 18.56 78 GLN C N 1
ATOM 1657 C CA . GLN C 1 79 ? 17.798 11.388 27.424 1.00 25.41 78 GLN C CA 1
ATOM 1658 C C . GLN C 1 79 ? 16.826 10.271 27.682 1.00 21.24 78 GLN C C 1
ATOM 1659 O O . GLN C 1 79 ? 15.693 10.499 27.729 1.00 30.31 78 GLN C O 1
ATOM 1665 N N . ALA C 1 80 ? 17.321 9.071 27.851 1.00 18.69 79 ALA C N 1
ATOM 1666 C CA . ALA C 1 80 ? 16.507 7.928 28.152 1.00 18.98 79 ALA C CA 1
ATOM 1667 C C . ALA C 1 80 ? 15.653 8.110 29.382 1.00 19.99 79 ALA C C 1
ATOM 1668 O O . ALA C 1 80 ? 14.514 7.818 29.339 1.00 22.84 79 ALA C O 1
ATOM 1670 N N . GLY C 1 81 ? 16.227 8.613 30.452 1.00 18.57 80 GLY C N 1
ATOM 1671 C CA . GLY C 1 81 ? 15.466 8.911 31.650 1.00 18.74 80 GLY C CA 1
ATOM 1672 C C . GLY C 1 81 ? 14.303 9.849 31.361 1.00 19.13 80 GLY C C 1
ATOM 1673 O O . GLY C 1 81 ? 13.198 9.631 31.841 1.00 19.35 80 GLY C O 1
ATOM 1674 N N . VAL C 1 82 ? 14.558 10.894 30.575 1.00 19.23 81 VAL C N 1
ATOM 1675 C CA . VAL C 1 82 ? 13.525 11.856 30.179 1.00 26.88 81 VAL C CA 1
ATOM 1676 C C . VAL C 1 82 ? 12.418 11.182 29.382 1.00 33.95 81 VAL C C 1
ATOM 1677 O O . VAL C 1 82 ? 11.237 11.432 29.618 1.00 43.03 81 VAL C O 1
ATOM 1681 N N . GLN C 1 83 ? 12.800 10.329 28.437 1.00 20.64 82 GLN C N 1
ATOM 1682 C CA . GLN C 1 83 ? 11.818 9.593 27.650 1.00 22.16 82 GLN C CA 1
ATOM 1683 C C . GLN C 1 83 ? 10.944 8.706 28.535 1.00 23.00 82 GLN C C 1
ATOM 1684 O O . GLN C 1 83 ? 9.740 8.602 28.321 1.00 22.06 82 GLN C O 1
ATOM 1690 N N . TYR C 1 84 ? 11.555 8.065 29.527 1.00 50.04 83 TYR C N 1
ATOM 1691 C CA . TYR C 1 84 ? 10.810 7.196 30.430 1.00 49.01 83 TYR C CA 1
ATOM 1692 C C . TYR C 1 84 ? 9.802 7.990 31.277 1.00 61.67 83 TYR C C 1
ATOM 1693 O O . TYR C 1 84 ? 8.649 7.588 31.422 1.00 65.38 83 TYR C O 1
ATOM 1702 N N . SER C 1 85 ? 10.228 9.117 31.786 1.00 28.44 84 SER C N 1
ATOM 1703 C CA . SER C 1 85 ? 9.372 9.964 32.537 1.00 41.98 84 SER C CA 1
ATOM 1704 C C . SER C 1 85 ? 8.250 10.607 31.745 1.00 61.54 84 SER C C 1
ATOM 1705 O O . SER C 1 85 ? 7.172 10.725 32.217 1.00 73.52 84 SER C O 1
ATOM 1708 N N . ARG C 1 86 ? 8.492 10.983 30.522 1.00 22.61 85 ARG C N 1
ATOM 1709 C CA . ARG C 1 86 ? 7.403 11.271 29.638 1.00 40.93 85 ARG C CA 1
ATOM 1710 C C . ARG C 1 86 ? 6.386 10.167 29.487 1.00 44.76 85 ARG C C 1
ATOM 1711 O O . ARG C 1 86 ? 5.280 10.328 29.859 1.00 56.52 85 ARG C O 1
ATOM 1719 N N . ALA C 1 87 ? 6.807 9.048 28.961 1.00 45.44 86 ALA C N 1
ATOM 1720 C CA . ALA C 1 87 ? 6.001 7.878 28.850 1.00 41.73 86 ALA C CA 1
ATOM 1721 C C . ALA C 1 87 ? 5.184 7.558 30.065 1.00 48.73 86 ALA C C 1
ATOM 1722 O O . ALA C 1 87 ? 4.035 7.229 29.960 1.00 61.10 86 ALA C O 1
ATOM 1724 N N . ASP C 1 88 ? 5.805 7.661 31.236 1.00 58.90 87 ASP C N 1
ATOM 1725 C CA . ASP C 1 88 ? 5.119 7.387 32.493 1.00 60.34 87 ASP C CA 1
ATOM 1726 C C . ASP C 1 88 ? 4.113 8.485 32.823 1.00 78.30 87 ASP C C 1
ATOM 1727 O O . ASP C 1 88 ? 2.986 8.204 33.232 1.00 90.46 87 ASP C O 1
ATOM 1732 N N . GLU C 1 89 ? 4.527 9.735 32.643 1.00 48.69 88 GLU C N 1
ATOM 1733 C CA . GLU C 1 89 ? 3.637 10.873 32.839 1.00 68.55 88 GLU C CA 1
ATOM 1734 C C . GLU C 1 89 ? 2.377 10.739 31.991 1.00 80.29 88 GLU C C 1
ATOM 1735 O O . GLU C 1 89 ? 1.261 10.795 32.507 1.00 87.03 88 GLU C O 1
ATOM 1741 N N . GLU C 1 90 ? 2.563 10.563 30.687 1.00 59.87 89 GLU C N 1
ATOM 1742 C CA . GLU C 1 90 ? 1.448 10.314 29.781 1.00 61.90 89 GLU C CA 1
ATOM 1743 C C . GLU C 1 90 ? 0.377 9.457 30.446 1.00 63.60 89 GLU C C 1
ATOM 1744 O O . GLU C 1 90 ? -0.706 9.943 30.772 1.00 162.20 89 GLU C O 1
ATOM 1750 N N . GLN C 1 91 ? 0.687 8.179 30.645 1.00 63.33 90 GLN C N 1
ATOM 1751 C CA . GLN C 1 91 ? 0.019 7.380 31.665 1.00 64.42 90 GLN C CA 1
ATOM 1752 C C . GLN C 1 91 ? -0.296 8.214 32.902 1.00 65.67 90 GLN C C 1
ATOM 1753 O O . GLN C 1 91 ? -1.327 8.023 33.546 1.00 141.94 90 GLN C O 1
ATOM 1759 N N . ASN D 2 6 ? 64.694 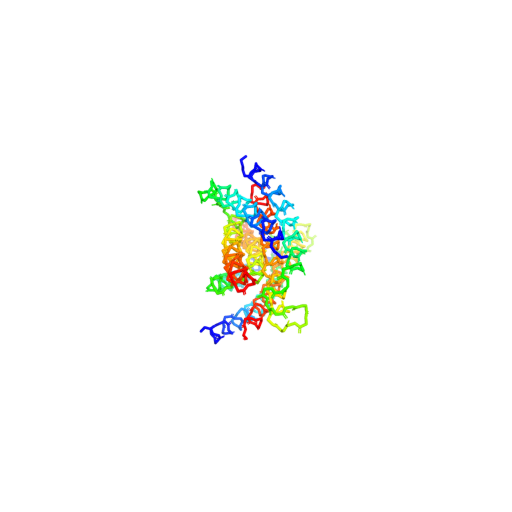16.715 41.899 1.00 61.33 7 ASN D N 1
ATOM 1760 C CA . ASN D 2 6 ? 65.033 16.561 40.501 1.00 66.66 7 ASN D CA 1
ATOM 1761 C C . ASN D 2 6 ? 64.934 15.087 40.198 1.00 71.66 7 ASN D C 1
ATOM 1762 O O . ASN D 2 6 ? 63.992 14.655 39.584 1.00 68.52 7 ASN D O 1
ATOM 1767 N N . PHE D 2 7 ? 65.886 14.294 40.641 1.00 35.38 8 PHE D N 1
ATOM 1768 C CA . PHE D 2 7 ? 65.764 12.898 40.357 1.00 41.44 8 PHE D CA 1
ATOM 1769 C C . PHE D 2 7 ? 64.742 12.055 41.134 1.00 34.62 8 PHE D C 1
ATOM 1770 O O . PHE D 2 7 ? 64.062 11.271 40.556 1.00 33.36 8 PHE D O 1
ATOM 1778 N N . ALA D 2 8 ? 64.675 12.228 42.438 1.00 46.76 9 ALA D N 1
ATOM 1779 C CA . ALA D 2 8 ? 63.489 11.950 43.214 1.00 40.28 9 ALA D CA 1
ATOM 1780 C C . ALA D 2 8 ? 62.173 12.446 42.631 1.00 19.12 9 ALA D C 1
ATOM 1781 O O . ALA D 2 8 ? 61.227 11.749 42.612 1.00 18.56 9 ALA D O 1
ATOM 1783 N N . GLY D 2 9 ? 62.169 13.669 42.188 1.00 29.39 10 GLY D N 1
ATOM 1784 C CA . GLY D 2 9 ? 61.091 14.231 41.440 1.00 20.35 10 GLY D CA 1
ATOM 1785 C C . GLY D 2 9 ? 60.580 13.441 40.263 1.00 28.15 10 GLY D C 1
ATOM 1786 O O . GLY D 2 9 ? 59.449 13.090 40.256 1.00 22.42 10 GLY D O 1
ATOM 1787 N N . ILE D 2 10 ? 61.426 13.190 39.280 1.00 19.03 11 ILE D N 1
ATOM 1788 C CA . ILE D 2 10 ? 61.114 12.309 38.196 1.00 23.01 11 ILE D CA 1
ATOM 1789 C C . ILE D 2 10 ? 60.568 11.033 38.710 1.00 24.02 11 ILE D C 1
ATOM 1790 O O . ILE D 2 10 ? 59.604 10.591 38.251 1.00 22.07 11 ILE D O 1
ATOM 1795 N N . GLU D 2 11 ? 61.215 10.423 39.660 1.00 22.00 12 GLU D N 1
ATOM 1796 C CA . GLU D 2 11 ? 60.753 9.151 40.105 1.00 28.93 12 GLU D CA 1
ATOM 1797 C C . GLU D 2 11 ? 59.355 9.197 40.684 1.00 19.36 12 GLU D C 1
ATOM 1798 O O . GLU D 2 11 ? 58.553 8.396 40.369 1.00 19.96 12 GLU D O 1
ATOM 1804 N N . ALA D 2 12 ? 59.111 10.127 41.580 1.00 22.47 13 ALA D N 1
ATOM 1805 C CA . ALA D 2 12 ? 57.804 10.349 42.137 1.00 19.39 13 ALA D CA 1
ATOM 1806 C C . ALA D 2 12 ? 56.756 10.599 41.085 1.00 16.69 13 ALA D C 1
ATOM 1807 O O . ALA D 2 12 ? 55.716 10.074 41.162 1.00 16.51 13 ALA D O 1
ATOM 1809 N N . ALA D 2 13 ? 57.088 11.371 40.070 1.00 23.06 14 ALA D N 1
ATOM 1810 C CA . ALA D 2 13 ? 56.206 11.534 38.923 1.00 17.63 14 ALA D CA 1
ATOM 1811 C C . ALA D 2 13 ? 55.907 10.268 38.159 1.00 25.89 14 ALA D C 1
ATOM 1812 O O . ALA D 2 13 ? 54.792 9.983 37.872 1.00 18.98 14 ALA D O 1
ATOM 1814 N N . ALA D 2 14 ? 56.945 9.521 37.826 1.00 19.78 15 ALA D N 1
ATOM 1815 C CA . ALA D 2 14 ? 56.792 8.258 37.175 1.00 28.69 15 ALA D CA 1
ATOM 1816 C C . ALA D 2 14 ? 55.919 7.299 37.951 1.00 28.68 15 ALA D C 1
ATOM 1817 O O . ALA D 2 14 ? 55.100 6.644 37.406 1.00 29.16 15 ALA D O 1
ATOM 1819 N N . SER D 2 15 ? 56.133 7.227 39.239 1.00 29.59 16 SER D N 1
ATOM 1820 C CA . SER D 2 15 ? 55.343 6.368 40.114 1.00 30.03 16 SER D CA 1
ATOM 1821 C C . SER D 2 15 ? 53.867 6.799 40.232 1.00 17.48 16 SER D C 1
ATOM 1822 O O . SER D 2 15 ? 52.971 5.952 40.258 1.00 17.73 16 SER D O 1
ATOM 1825 N N . ALA D 2 16 ? 53.612 8.105 40.307 1.00 17.26 17 ALA D N 1
ATOM 1826 C CA . ALA D 2 16 ? 52.233 8.596 40.309 1.00 16.69 17 ALA D CA 1
ATOM 1827 C C . ALA D 2 16 ? 51.533 8.222 39.007 1.00 16.62 17 ALA D C 1
ATOM 1828 O O . ALA D 2 16 ? 50.383 7.765 39.007 1.00 16.54 17 ALA D O 1
ATOM 1830 N N . ILE D 2 17 ? 52.203 8.418 37.907 1.00 17.53 18 ILE D N 1
ATOM 1831 C CA . ILE D 2 17 ? 51.669 8.035 36.622 1.00 17.46 18 ILE D CA 1
ATOM 1832 C C . ILE D 2 17 ? 51.319 6.602 36.521 1.00 23.26 18 ILE D C 1
ATOM 1833 O O . ILE D 2 17 ? 50.327 6.262 36.031 1.00 21.48 18 ILE D O 1
ATOM 1838 N N . GLN D 2 18 ? 52.149 5.762 37.060 1.00 17.07 19 GLN D N 1
ATOM 1839 C CA . GLN D 2 18 ? 51.892 4.358 37.016 1.00 22.84 19 GLN D CA 1
ATOM 1840 C C . GLN D 2 18 ? 50.712 3.986 37.865 1.00 18.29 19 GLN D C 1
ATOM 1841 O O . GLN D 2 18 ? 50.007 3.111 37.529 1.00 19.52 19 GLN D O 1
ATOM 1847 N N . GLY D 2 19 ? 50.531 4.667 38.976 1.00 20.21 20 GLY D N 1
ATOM 1848 C CA . GLY D 2 19 ? 49.271 4.690 39.669 1.00 18.22 20 GLY D CA 1
ATOM 1849 C C . GLY D 2 19 ? 48.039 5.052 38.858 1.00 17.20 20 GLY D C 1
ATOM 1850 O O . GLY D 2 19 ? 47.057 4.413 38.965 1.00 16.85 20 GLY D O 1
ATOM 1851 N N . ASN D 2 20 ? 48.133 6.091 38.054 1.00 25.85 21 ASN D N 1
ATOM 1852 C CA . ASN D 2 20 ? 47.140 6.420 37.065 1.00 19.75 21 ASN D CA 1
ATOM 1853 C C . ASN D 2 20 ? 46.883 5.345 36.034 1.00 21.76 21 ASN D C 1
ATOM 1854 O O . ASN D 2 20 ? 45.823 5.188 35.626 1.00 21.24 21 ASN D O 1
ATOM 1859 N N . VAL D 2 21 ? 47.905 4.658 35.583 1.00 16.78 22 VAL D N 1
ATOM 1860 C CA . VAL D 2 21 ? 47.765 3.597 34.635 1.00 17.31 22 VAL D CA 1
ATOM 1861 C C . VAL D 2 21 ? 46.870 2.517 35.199 1.00 17.95 22 VAL D C 1
ATOM 1862 O O . VAL D 2 21 ? 45.958 2.101 34.605 1.00 17.92 22 VAL D O 1
ATOM 1866 N N . THR D 2 22 ? 47.193 2.074 36.380 1.00 17.38 23 THR D N 1
ATOM 1867 C CA . THR D 2 22 ? 46.443 1.073 37.027 1.00 17.59 23 THR D CA 1
ATOM 1868 C C . THR D 2 22 ? 45.029 1.512 37.260 1.00 17.35 23 THR D C 1
ATOM 1869 O O . THR D 2 22 ? 44.125 0.835 36.982 1.00 17.43 23 THR D O 1
ATOM 1873 N N . SER D 2 23 ? 44.874 2.697 37.754 1.00 24.27 24 SER D N 1
ATOM 1874 C CA . SER D 2 23 ? 43.608 3.156 38.167 1.00 23.12 24 SER D CA 1
ATOM 1875 C C . SER D 2 23 ? 42.638 3.433 36.979 1.00 17.94 24 SER D C 1
ATOM 1876 O O . SER D 2 23 ? 41.515 3.124 37.011 1.00 17.84 24 SER D O 1
ATOM 1879 N N . ILE D 2 24 ? 43.154 3.962 35.912 1.00 16.60 25 ILE D N 1
ATOM 1880 C CA . ILE D 2 24 ? 42.374 4.106 34.738 1.00 16.39 25 ILE D CA 1
ATOM 1881 C C . ILE D 2 24 ? 41.956 2.776 34.128 1.00 17.16 25 ILE D C 1
ATOM 1882 O O . ILE D 2 24 ? 40.864 2.646 33.745 1.00 16.82 25 ILE D O 1
ATOM 1887 N N . HIS D 2 25 ? 42.872 1.828 34.046 1.00 16.96 26 HIS D N 1
ATOM 1888 C CA . HIS D 2 25 ? 42.554 0.529 33.510 1.00 17.23 26 HIS D CA 1
ATOM 1889 C C . HIS D 2 25 ? 41.353 -0.019 34.249 1.00 17.29 26 HIS D C 1
ATOM 1890 O O . HIS D 2 25 ? 40.419 -0.443 33.676 1.00 17.30 26 HIS D O 1
ATOM 1897 N N . SER D 2 26 ? 41.431 0.021 35.547 1.00 17.77 27 SER D N 1
ATOM 1898 C CA . SER D 2 26 ? 40.371 -0.426 36.387 1.00 18.62 27 SER D CA 1
ATOM 1899 C C . SER D 2 26 ? 39.051 0.340 36.250 1.00 17.12 27 SER D C 1
ATOM 1900 O O . SER D 2 26 ? 38.033 -0.202 36.263 1.00 17.19 27 SER D O 1
ATOM 1903 N N . LEU D 2 27 ? 39.129 1.628 36.119 1.00 16.79 28 LEU D N 1
ATOM 1904 C CA . LEU D 2 27 ? 37.907 2.419 35.930 1.00 16.51 28 LEU D CA 1
ATOM 1905 C C . LEU D 2 27 ? 37.233 2.147 34.575 1.00 16.49 28 LEU D C 1
ATOM 1906 O O . LEU D 2 27 ? 36.005 2.167 34.463 1.00 16.42 28 LEU D O 1
ATOM 1911 N N . LEU D 2 28 ? 38.041 1.898 33.546 1.00 16.62 29 LEU D N 1
ATOM 1912 C CA . LEU D 2 28 ? 37.513 1.542 32.238 1.00 16.60 29 LEU D CA 1
ATOM 1913 C C . LEU D 2 28 ? 36.802 0.195 32.313 1.00 16.87 29 LEU D C 1
ATOM 1914 O O . LEU D 2 28 ? 35.722 0.029 31.744 1.00 16.83 29 LEU D O 1
ATOM 1919 N N . ASP D 2 29 ? 37.396 -0.757 33.028 1.00 17.15 30 ASP D N 1
ATOM 1920 C CA . ASP D 2 29 ? 36.757 -2.053 33.234 1.00 18.50 30 ASP D CA 1
ATOM 1921 C C . ASP D 2 29 ? 35.403 -1.892 33.950 1.00 17.84 30 ASP D C 1
ATOM 1922 O O . ASP D 2 29 ? 34.418 -2.515 33.566 1.00 18.70 30 ASP D O 1
ATOM 1927 N N . GLU D 2 30 ? 35.362 -1.101 34.995 1.00 21.15 31 GLU D N 1
ATOM 1928 C CA . GLU D 2 30 ? 34.142 -0.741 35.670 1.00 20.10 31 GLU D CA 1
ATOM 1929 C C . GLU D 2 30 ? 33.109 -0.106 34.765 1.00 17.72 31 GLU D C 1
ATOM 1930 O O . GLU D 2 30 ? 31.991 -0.461 34.816 1.00 18.41 31 GLU D O 1
ATOM 1936 N N . GLY D 2 31 ? 33.542 0.811 33.928 1.00 16.60 32 GLY D N 1
ATOM 1937 C CA . GLY D 2 31 ? 32.668 1.476 32.987 1.00 16.39 32 GLY D CA 1
ATOM 1938 C C . GLY D 2 31 ? 32.004 0.508 32.028 1.00 16.56 32 GLY D C 1
ATOM 1939 O O . GLY D 2 31 ? 30.823 0.656 31.716 1.00 16.48 32 GLY D O 1
ATOM 1940 N N . LYS D 2 32 ? 32.762 -0.481 31.560 1.00 16.80 33 LYS D N 1
ATOM 1941 C CA . LYS D 2 32 ? 32.242 -1.430 30.585 1.00 16.96 33 LYS D CA 1
ATOM 1942 C C . LYS D 2 32 ? 31.171 -2.299 31.215 1.00 17.74 33 LYS D C 1
ATOM 1943 O O . LYS D 2 32 ? 30.183 -2.631 30.574 1.00 17.94 33 LYS D O 1
ATOM 1949 N N . GLN D 2 33 ? 31.356 -2.659 32.461 1.00 17.54 34 GLN D N 1
ATOM 1950 C CA . GLN D 2 33 ? 30.381 -3.380 33.227 1.00 19.04 34 GLN D CA 1
ATOM 1951 C C . GLN D 2 33 ? 29.137 -2.577 33.437 1.00 17.39 34 GLN D C 1
ATOM 1952 O O . GLN D 2 33 ? 28.085 -3.072 33.293 1.00 18.70 34 GLN D O 1
ATOM 1958 N N . SER D 2 34 ? 29.298 -1.328 33.759 1.00 19.99 35 SER D N 1
ATOM 1959 C CA . SER D 2 34 ? 28.194 -0.421 33.857 1.00 17.71 35 SER D CA 1
ATOM 1960 C C . SER D 2 34 ? 27.276 -0.395 32.629 1.00 17.27 35 SER D C 1
ATOM 1961 O O . SER D 2 34 ? 26.125 -0.326 32.766 1.00 17.29 35 SER D O 1
ATOM 1964 N N . LEU D 2 35 ? 27.835 -0.474 31.445 1.00 19.62 36 LEU D N 1
ATOM 1965 C CA . LEU D 2 35 ? 27.102 -0.456 30.195 1.00 18.84 36 LEU D CA 1
ATOM 1966 C C . LEU D 2 35 ? 26.039 -1.526 30.124 1.00 26.61 36 LEU D C 1
ATOM 1967 O O . LEU D 2 35 ? 24.973 -1.312 29.704 1.00 26.02 36 LEU D O 1
ATOM 1972 N N . THR D 2 36 ? 26.391 -2.664 30.638 1.00 17.08 37 THR D N 1
ATOM 1973 C CA . THR D 2 36 ? 25.504 -3.756 30.834 1.00 18.86 37 THR D CA 1
ATOM 1974 C C . THR D 2 36 ? 24.259 -3.436 31.622 1.00 20.94 37 THR D C 1
ATOM 1975 O O . THR D 2 36 ? 23.188 -3.797 31.237 1.00 24.69 37 THR D O 1
ATOM 1979 N N . LYS D 2 37 ? 24.444 -2.750 32.715 1.00 25.35 38 LYS D N 1
ATOM 1980 C CA . LYS D 2 37 ? 23.367 -2.319 33.530 1.00 27.23 38 LYS D CA 1
ATOM 1981 C C . LYS D 2 37 ? 22.639 -1.085 33.041 1.00 19.33 38 LYS D C 1
ATOM 1982 O O . LYS D 2 37 ? 21.577 -0.838 33.475 1.00 21.43 38 LYS D O 1
ATOM 1988 N N . LEU D 2 38 ? 23.242 -0.322 32.141 1.00 16.97 39 LEU D N 1
ATOM 1989 C CA . LEU D 2 38 ? 22.610 0.817 31.484 1.00 16.48 39 LEU D CA 1
ATOM 1990 C C . LEU D 2 38 ? 22.010 0.482 30.130 1.00 16.65 39 LEU D C 1
ATOM 1991 O O . LEU D 2 38 ? 21.578 1.336 29.426 1.00 16.32 39 LEU D O 1
ATOM 1996 N N . ALA D 2 39 ? 22.007 -0.788 29.797 1.00 16.64 40 ALA D N 1
ATOM 1997 C CA . ALA D 2 39 ? 21.612 -1.225 28.458 1.00 16.71 40 ALA D CA 1
ATOM 1998 C C . ALA D 2 39 ? 20.289 -0.633 27.969 1.00 16.61 40 ALA D C 1
ATOM 1999 O O . ALA D 2 39 ? 20.126 -0.390 26.780 1.00 16.57 40 ALA D O 1
ATOM 2001 N N . ALA D 2 40 ? 19.350 -0.402 28.881 1.00 17.70 41 ALA D N 1
ATOM 2002 C CA . ALA D 2 40 ? 18.033 0.123 28.501 1.00 17.37 41 ALA D CA 1
ATOM 2003 C C . ALA D 2 40 ? 18.160 1.442 27.752 1.00 16.85 41 ALA D C 1
ATOM 2004 O O . ALA D 2 40 ? 17.321 1.777 26.910 1.00 16.85 41 ALA D O 1
ATOM 2006 N N . ALA D 2 41 ? 19.224 2.184 28.050 1.00 16.11 42 ALA D N 1
ATOM 2007 C CA . ALA D 2 41 ? 19.407 3.502 27.454 1.00 15.89 42 ALA D CA 1
ATOM 2008 C C . ALA D 2 41 ? 19.517 3.412 25.941 1.00 15.99 42 ALA D C 1
ATOM 2009 O O . ALA D 2 41 ? 19.321 4.403 25.252 1.00 15.85 42 ALA D O 1
ATOM 2011 N N . TRP D 2 42 ? 19.833 2.220 25.430 1.00 18.17 43 TRP D N 1
ATOM 2012 C CA . TRP D 2 42 ? 20.008 2.026 23.989 1.00 18.66 43 TRP D CA 1
ATOM 2013 C C . TRP D 2 42 ? 19.054 0.970 23.423 1.00 16.40 43 TRP D C 1
ATOM 2014 O O . TRP D 2 42 ? 19.273 0.449 22.330 1.00 16.51 43 TRP D O 1
ATOM 2025 N N . GLY D 2 43 ? 18.000 0.663 24.180 1.00 16.46 44 GLY D N 1
ATOM 2026 C CA . GLY D 2 43 ? 17.000 -0.301 23.752 1.00 16.78 44 GLY D CA 1
ATOM 2027 C C . GLY D 2 43 ? 17.246 -1.701 24.284 1.00 17.41 44 GLY D C 1
ATOM 2028 O O . GLY D 2 43 ? 16.599 -2.657 23.858 1.00 22.18 44 GLY D O 1
ATOM 2029 N N . GLY D 2 44 ? 18.189 -1.833 25.214 1.00 16.86 45 GLY D N 1
ATOM 2030 C CA . GLY D 2 44 ? 18.465 -3.127 25.811 1.00 17.09 45 GLY D CA 1
ATOM 2031 C C . GLY D 2 44 ? 19.608 -3.870 25.145 1.00 17.21 45 GLY D C 1
ATOM 2032 O O . GLY D 2 44 ? 20.058 -3.509 24.054 1.00 17.13 45 GLY D O 1
ATOM 2033 N N . SER D 2 45 ? 20.076 -4.924 25.807 1.00 17.71 46 SER D N 1
ATOM 2034 C CA . SER D 2 45 ? 21.311 -5.592 25.402 1.00 17.52 46 SER D CA 1
ATOM 2035 C C . SER D 2 45 ? 21.179 -6.303 24.064 1.00 21.23 46 SER D C 1
ATOM 2036 O O . SER D 2 45 ? 22.147 -6.872 23.560 1.00 21.26 46 SER D O 1
ATOM 2039 N N . GLY D 2 46 ? 19.980 -6.268 23.490 1.00 22.18 47 GLY D N 1
ATOM 2040 C CA . GLY D 2 46 ? 19.718 -6.957 22.243 1.00 22.30 47 GLY D CA 1
ATOM 2041 C C . GLY D 2 46 ? 19.643 -6.052 21.029 1.00 22.27 47 GLY D C 1
ATOM 2042 O O . GLY D 2 46 ? 19.345 -6.519 19.933 1.00 27.12 47 GLY D O 1
ATOM 2043 N N . SER D 2 47 ? 19.913 -4.762 21.204 1.00 32.95 48 SER D N 1
ATOM 2044 C CA . SER D 2 47 ? 19.775 -3.809 20.096 1.00 30.28 48 SER D CA 1
ATOM 2045 C C . SER D 2 47 ? 21.093 -3.566 19.371 1.00 27.26 48 SER D C 1
ATOM 2046 O O . SER D 2 47 ? 22.162 -3.742 19.949 1.00 25.17 48 SER D O 1
ATOM 2049 N N . GLU D 2 48 ? 21.005 -3.143 18.113 1.00 21.84 49 GLU D N 1
ATOM 2050 C CA . GLU D 2 48 ? 22.179 -2.749 17.343 1.00 19.73 49 GLU D CA 1
ATOM 2051 C C . GLU D 2 48 ? 22.951 -1.633 18.038 1.00 16.91 49 GLU D C 1
ATOM 2052 O O . GLU D 2 48 ? 24.177 -1.649 18.060 1.00 16.96 49 GLU D O 1
ATOM 2058 N N . ALA D 2 49 ? 22.230 -0.663 18.598 1.00 32.13 50 ALA D N 1
ATOM 2059 C CA . ALA D 2 49 ? 22.854 0.516 19.190 1.00 26.00 50 ALA D CA 1
ATOM 2060 C C . ALA D 2 49 ? 23.664 0.153 20.424 1.00 23.34 50 ALA D C 1
ATOM 2061 O O . ALA D 2 49 ? 24.714 0.741 20.686 1.00 19.39 50 ALA D O 1
ATOM 2063 N N . TYR D 2 50 ? 23.162 -0.809 21.183 1.00 18.64 51 TYR D N 1
ATOM 2064 C CA . TYR D 2 50 ? 23.865 -1.288 22.364 1.00 18.88 51 TYR D CA 1
ATOM 2065 C C . TYR D 2 50 ? 25.186 -1.930 21.977 1.00 19.92 51 TYR D C 1
ATOM 2066 O O . TYR D 2 50 ? 26.202 -1.716 22.631 1.00 19.41 51 TYR D O 1
ATOM 2075 N N . GLN D 2 51 ? 25.163 -2.740 20.928 1.00 22.50 52 GLN D N 1
ATOM 2076 C CA . GLN D 2 51 ? 26.382 -3.381 20.460 1.00 26.75 52 GLN D CA 1
ATOM 2077 C C . GLN D 2 51 ? 27.381 -2.364 19.924 1.00 18.40 52 GLN D C 1
ATOM 2078 O O . GLN D 2 51 ? 28.582 -2.526 20.094 1.00 18.62 52 GLN D O 1
ATOM 2084 N N . GLY D 2 52 ? 26.881 -1.306 19.297 1.00 17.49 53 GLY D N 1
ATOM 2085 C CA . GLY D 2 52 ? 27.738 -0.219 18.858 1.00 16.96 53 GLY D CA 1
ATOM 2086 C C . GLY D 2 52 ? 28.427 0.478 20.024 1.00 16.56 53 GLY D C 1
ATOM 2087 O O . GLY D 2 52 ? 29.619 0.797 19.963 1.00 16.54 53 GLY D O 1
ATOM 2088 N N . VAL D 2 53 ? 27.666 0.731 21.084 1.00 24.32 54 VAL D N 1
ATOM 2089 C CA . VAL D 2 53 ? 28.201 1.363 22.281 1.00 20.25 54 VAL D CA 1
ATOM 2090 C C . VAL D 2 53 ? 29.276 0.483 22.917 1.00 21.53 54 VAL D C 1
ATOM 2091 O O . VAL D 2 53 ? 30.322 0.978 23.322 1.00 20.97 54 VAL D O 1
ATOM 2095 N N . GLN D 2 54 ? 29.018 -0.817 23.003 1.00 16.70 55 GLN D N 1
ATOM 2096 C CA . GLN D 2 54 ? 30.001 -1.756 23.543 1.00 16.89 55 GLN D CA 1
ATOM 2097 C C . GLN D 2 54 ? 31.279 -1.798 22.715 1.00 16.94 55 GLN D C 1
ATOM 2098 O O . GLN D 2 54 ? 32.377 -1.743 23.258 1.00 16.97 55 GLN D O 1
ATOM 2104 N N . GLN D 2 55 ? 31.139 -1.894 21.401 1.00 17.89 56 GLN D N 1
ATOM 2105 C CA . GLN D 2 55 ? 32.312 -1.945 20.532 1.00 20.98 56 GLN D CA 1
ATOM 2106 C C . GLN D 2 55 ? 33.119 -0.648 20.612 1.00 17.10 56 GLN D C 1
ATOM 2107 O O . GLN D 2 55 ? 34.343 -0.680 20.640 1.00 16.91 56 GLN D O 1
ATOM 2113 N N . LYS D 2 56 ? 32.429 0.487 20.663 1.00 42.20 57 LYS D N 1
ATOM 2114 C CA . LYS D 2 56 ? 33.087 1.789 20.762 1.00 35.15 57 LYS D CA 1
ATOM 2115 C C . LYS D 2 56 ? 33.810 1.929 22.099 1.00 33.81 57 LYS D C 1
ATOM 2116 O O . LYS D 2 56 ? 34.923 2.452 22.157 1.00 31.50 57 LYS D O 1
ATOM 2122 N N . TRP D 2 57 ? 33.183 1.448 23.169 1.00 16.44 58 TRP D N 1
ATOM 2123 C CA . TRP D 2 57 ? 33.841 1.453 24.471 1.00 16.44 58 TRP D CA 1
ATOM 2124 C C . TRP D 2 57 ? 35.155 0.675 24.408 1.00 16.64 58 TRP D C 1
ATOM 2125 O O . TRP D 2 57 ? 36.192 1.167 24.836 1.00 16.59 58 TRP D O 1
ATOM 2136 N N . ASP D 2 58 ? 35.102 -0.543 23.878 1.00 16.86 59 ASP D N 1
ATOM 2137 C CA . ASP D 2 58 ? 36.280 -1.412 23.836 1.00 17.09 59 ASP D CA 1
ATOM 2138 C C . ASP D 2 58 ? 37.431 -0.743 23.101 1.00 17.04 59 ASP D C 1
ATOM 2139 O O . ASP D 2 58 ? 38.557 -0.699 23.594 1.00 17.09 59 ASP D O 1
ATOM 2144 N N . ALA D 2 59 ? 37.139 -0.227 21.912 1.00 16.95 60 ALA D N 1
ATOM 2145 C CA . ALA D 2 59 ? 38.151 0.418 21.088 1.00 16.92 60 ALA D CA 1
ATOM 2146 C C . ALA D 2 59 ? 38.749 1.662 21.748 1.00 16.73 60 ALA D C 1
ATOM 2147 O O . ALA D 2 59 ? 39.962 1.864 21.721 1.00 16.77 60 ALA D O 1
ATOM 2149 N N . THR D 2 60 ? 37.893 2.500 22.328 1.00 16.77 61 THR D N 1
ATOM 2150 C CA . THR D 2 60 ? 38.331 3.728 22.985 1.00 16.57 61 THR D CA 1
ATOM 2151 C C . THR D 2 60 ? 39.157 3.408 24.234 1.00 16.80 61 THR D C 1
ATOM 2152 O O . THR D 2 60 ? 40.164 4.071 24.511 1.00 16.46 61 THR D O 1
ATOM 2156 N N . ALA D 2 61 ? 38.720 2.389 24.976 1.00 16.51 62 ALA D N 1
ATOM 2157 C CA . ALA D 2 61 ? 39.405 1.950 26.187 1.00 16.62 62 ALA D CA 1
ATOM 2158 C C . ALA D 2 61 ? 40.773 1.348 25.844 1.00 16.83 62 ALA D C 1
ATOM 2159 O O . ALA D 2 61 ? 41.774 1.635 26.494 1.00 16.84 62 ALA D O 1
ATOM 2161 N N . THR D 2 62 ? 40.796 0.505 24.820 1.00 17.01 63 THR D N 1
ATOM 2162 C CA . THR D 2 62 ? 42.026 -0.120 24.354 1.00 17.39 63 THR D CA 1
ATOM 2163 C C . THR D 2 62 ? 43.097 0.921 24.004 1.00 17.12 63 THR D C 1
ATOM 2164 O O . THR D 2 62 ? 44.247 0.809 24.437 1.00 17.31 63 THR D O 1
ATOM 2168 N N . GLU D 2 63 ? 42.719 1.939 23.242 1.00 19.77 64 GLU D N 1
ATOM 2169 C CA . GLU D 2 63 ? 43.672 2.978 22.884 1.00 16.92 64 GLU D CA 1
ATOM 2170 C C . GLU D 2 63 ? 44.099 3.816 24.090 1.00 17.29 64 GLU D C 1
ATOM 2171 O O . GLU D 2 63 ? 45.255 4.190 24.195 1.00 17.95 64 GLU D O 1
ATOM 2177 N N . LEU D 2 64 ? 43.183 4.097 25.010 1.00 16.53 65 LEU D N 1
ATOM 2178 C CA . LEU D 2 64 ? 43.557 4.881 26.176 1.00 16.37 65 LEU D CA 1
ATOM 2179 C C . LEU D 2 64 ? 44.554 4.109 27.035 1.00 16.59 65 LEU D C 1
ATOM 2180 O O . LEU D 2 64 ? 45.558 4.661 27.475 1.00 16.55 65 LEU D O 1
ATOM 2185 N N . ASN D 2 65 ? 44.281 2.848 27.252 1.00 17.50 66 ASN D N 1
ATOM 2186 C CA . ASN D 2 65 ? 45.176 2.007 27.988 1.00 17.05 66 ASN D CA 1
ATOM 2187 C C . ASN D 2 65 ? 46.516 1.883 27.304 1.00 17.55 66 ASN D C 1
ATOM 2188 O O . ASN D 2 65 ? 47.468 2.019 27.944 1.00 17.66 66 ASN D O 1
ATOM 2193 N N . ASN D 2 66 ? 46.549 1.630 26.006 1.00 17.27 67 ASN D N 1
ATOM 2194 C CA . ASN D 2 66 ? 47.774 1.554 25.245 1.00 17.42 67 ASN D CA 1
ATOM 2195 C C . ASN D 2 66 ? 48.586 2.839 25.240 1.00 17.25 67 ASN D C 1
ATOM 2196 O O . ASN D 2 66 ? 49.716 2.793 25.417 1.00 17.41 67 ASN D O 1
ATOM 2201 N N . ALA D 2 67 ? 47.930 3.974 25.104 1.00 23.72 68 ALA D N 1
ATOM 2202 C CA . ALA D 2 67 ? 48.565 5.279 25.122 1.00 17.45 68 ALA D CA 1
ATOM 2203 C C . ALA D 2 67 ? 49.193 5.586 26.470 1.00 19.47 68 ALA D C 1
ATOM 2204 O O . ALA D 2 67 ? 50.250 6.086 26.547 1.00 18.49 68 ALA D O 1
ATOM 2206 N N . LEU D 2 68 ? 48.477 5.224 27.504 1.00 17.36 69 LEU D N 1
ATOM 2207 C CA . LEU D 2 68 ? 48.862 5.387 28.853 1.00 17.26 69 LEU D CA 1
ATOM 2208 C C . LEU D 2 68 ? 50.010 4.502 29.296 1.00 25.18 69 LEU D C 1
ATOM 2209 O O . LEU D 2 68 ? 50.864 4.928 29.966 1.00 26.49 69 LEU D O 1
ATOM 2214 N N . GLN D 2 69 ? 49.987 3.259 28.891 1.00 17.27 70 GLN D N 1
ATOM 2215 C CA . GLN D 2 69 ? 51.132 2.394 28.936 1.00 17.59 70 GLN D CA 1
ATOM 2216 C C . GLN D 2 69 ? 52.367 2.919 28.232 1.00 17.63 70 GLN D C 1
ATOM 2217 O O . GLN D 2 69 ? 53.410 2.902 28.764 1.00 18.16 70 GLN D O 1
ATOM 2223 N N . ASN D 2 70 ? 52.197 3.392 27.028 1.00 18.65 71 ASN D N 1
ATOM 2224 C CA . ASN D 2 70 ? 53.247 3.992 26.275 1.00 18.59 71 ASN D CA 1
ATOM 2225 C C . ASN D 2 70 ? 53.845 5.178 26.968 1.00 17.77 71 ASN D C 1
ATOM 2226 O O . ASN D 2 70 ? 55.013 5.328 26.964 1.00 18.27 71 ASN D O 1
ATOM 2231 N N . LEU D 2 71 ? 52.995 5.979 27.573 1.00 17.07 72 LEU D N 1
ATOM 2232 C CA . LEU D 2 71 ? 53.383 7.156 28.258 1.00 16.87 72 LEU D CA 1
ATOM 2233 C C . LEU D 2 71 ? 54.164 6.822 29.525 1.00 17.00 72 LEU D C 1
ATOM 2234 O O . LEU D 2 71 ? 55.140 7.398 29.787 1.00 17.00 72 LEU D O 1
ATOM 2239 N N . ALA D 2 72 ? 53.679 5.882 30.281 1.00 17.21 73 ALA D N 1
ATOM 2240 C CA . ALA D 2 72 ? 54.341 5.437 31.462 1.00 17.77 73 ALA D CA 1
ATOM 2241 C C . ALA D 2 72 ? 55.681 4.819 31.172 1.00 20.77 73 ALA D C 1
ATOM 2242 O O . ALA D 2 72 ? 56.623 5.130 31.797 1.00 23.69 73 ALA D O 1
ATOM 2244 N N . ARG D 2 73 ? 55.738 4.001 30.157 1.00 17.82 74 ARG D N 1
ATOM 2245 C CA . ARG D 2 73 ? 56.966 3.365 29.693 1.00 30.09 74 ARG D CA 1
ATOM 2246 C C . ARG D 2 73 ? 57.966 4.418 29.222 1.00 29.28 74 ARG D C 1
ATOM 2247 O O . ARG D 2 73 ? 59.148 4.364 29.566 1.00 36.81 74 ARG D O 1
ATOM 2255 N N . THR D 2 74 ? 57.480 5.385 28.452 1.00 28.18 75 THR D N 1
ATOM 2256 C CA . THR D 2 74 ? 58.333 6.447 27.928 1.00 25.46 75 THR D CA 1
ATOM 2257 C C . THR D 2 74 ? 58.880 7.352 29.036 1.00 25.35 75 THR D C 1
ATOM 2258 O O . THR D 2 74 ? 60.033 7.767 28.990 1.00 29.95 75 THR D O 1
ATOM 2262 N N . ILE D 2 75 ? 58.058 7.660 30.033 1.00 30.12 76 ILE D N 1
ATOM 2263 C CA . ILE D 2 75 ? 58.518 8.508 31.123 1.00 27.17 76 ILE D CA 1
ATOM 2264 C C . ILE D 2 75 ? 59.509 7.767 32.025 1.00 45.25 76 ILE D C 1
ATOM 2265 O O . ILE D 2 75 ? 60.513 8.337 32.464 1.00 48.03 76 ILE D O 1
ATOM 2270 N N . SER D 2 76 ? 59.244 6.490 32.280 1.00 20.81 77 SER D N 1
ATOM 2271 C CA . SER D 2 76 ? 60.171 5.686 33.071 1.00 38.58 77 SER D CA 1
ATOM 2272 C C . SER D 2 76 ? 61.518 5.532 32.378 1.00 44.44 77 SER D C 1
ATOM 2273 O O . SER D 2 76 ? 62.554 5.596 33.025 1.00 57.58 77 SER D O 1
ATOM 2276 N N . GLU D 2 77 ? 61.500 5.327 31.091 1.00 23.50 78 GLU D N 1
ATOM 2277 C CA . GLU D 2 77 ? 62.712 5.232 30.328 1.00 34.06 78 GLU D CA 1
ATOM 2278 C C . GLU D 2 77 ? 63.513 6.524 30.281 1.00 31.31 78 GLU D C 1
ATOM 2279 O O . GLU D 2 77 ? 64.679 6.542 30.500 1.00 42.98 78 GLU D O 1
ATOM 2285 N N . ALA D 2 78 ? 62.854 7.613 30.020 1.00 39.70 79 ALA D N 1
ATOM 2286 C CA . ALA D 2 78 ? 63.508 8.911 30.007 1.00 34.96 79 ALA D CA 1
ATOM 2287 C C . ALA D 2 78 ? 64.124 9.192 31.369 1.00 41.47 79 ALA D C 1
ATOM 2288 O O . ALA D 2 78 ? 65.189 9.800 31.466 1.00 47.95 79 ALA D O 1
ATOM 2290 N N . GLY D 2 79 ? 63.446 8.740 32.417 1.00 25.40 80 GLY D N 1
ATOM 2291 C CA . GLY D 2 79 ? 63.914 8.937 33.774 1.00 30.77 80 GLY D CA 1
ATOM 2292 C C . GLY D 2 79 ? 65.205 8.184 34.024 1.00 54.23 80 GLY D C 1
ATOM 2293 O O . GLY D 2 79 ? 66.238 8.790 34.305 1.00 56.73 80 GLY D O 1
ATOM 2294 N N . GLN D 2 80 ? 65.165 6.884 33.878 1.00 51.03 81 GLN D N 1
ATOM 2295 C CA . GLN D 2 80 ? 66.329 6.079 34.028 1.00 67.12 81 GLN D CA 1
ATOM 2296 C C . GLN D 2 80 ? 67.432 6.482 33.087 1.00 71.26 81 GLN D C 1
ATOM 2297 O O . GLN D 2 80 ? 68.543 6.637 33.488 1.00 84.49 81 GLN D O 1
ATOM 2303 N N . ALA D 2 81 ? 67.145 6.693 31.838 1.00 46.20 82 ALA D N 1
ATOM 2304 C CA . ALA D 2 81 ? 68.155 7.284 31.019 1.00 47.10 82 ALA D CA 1
ATOM 2305 C C . ALA D 2 81 ? 68.900 8.358 31.783 1.00 52.14 82 ALA D C 1
ATOM 2306 O O . ALA D 2 81 ? 70.079 8.258 32.022 1.00 66.00 82 ALA D O 1
ATOM 2308 N N . MET D 2 82 ? 68.201 9.408 32.151 1.00 99.53 83 MET D N 1
ATOM 2309 C CA . MET D 2 82 ? 68.805 10.584 32.745 1.00 100.93 83 MET D CA 1
ATOM 2310 C C . MET D 2 82 ? 69.774 10.223 33.863 1.00 117.18 83 MET D C 1
ATOM 2311 O O . MET D 2 82 ? 70.867 10.752 33.970 1.00 127.17 83 MET D O 1
ATOM 2316 N N . ALA D 2 83 ? 69.350 9.314 34.703 1.00 61.05 84 ALA D N 1
ATOM 2317 C CA . ALA D 2 83 ? 69.970 9.126 36.008 1.00 73.87 84 ALA D CA 1
ATOM 2318 C C . ALA D 2 83 ? 71.351 8.493 35.876 1.00 88.82 84 ALA D C 1
ATOM 2319 O O . ALA D 2 83 ? 72.370 9.177 35.969 1.00 91.06 84 ALA D O 1
#

Foldseek 3Di:
DVVVLVVLVVVLVVLVVVLVVVLVVLVVCPPDQDDPVSVVSVVVVVVSVVVSVVVNVVSVVVSVVVVVVVVVVD/DLVVVLVVLVVVLVVLLVVLVVVLVVLQVVLVVQPHPPHPSSVVVNVVSVVVSVVVSVVSVVVSVVSVVVVD/DVVLVVVLVVLVVCLVVLVVVLVVLLVVLVVVLVVLVVCLVVDDDPRNVVSVVVSVVSVVVSVVVNVVSVVVNVVSVVSNVVSVVVVVVD/DLVVLVVVLVVLVVVLVVLLVVLVVVLVVLQVVQVVQPHPPDPVSVVVNVVSVVVSVVVSVVSVVVSVVSVVVSVVVD

GO terms:
  GO:0005576 extracellular region (C, IDA)
  GO:0046812 host cell surface binding (F, IDA)
  GO:0005576 extracellular region (C, HDA)
  GO:0005886 plasma membrane (C, HDA)
  GO:0044315 protein secretion by the type VII secretion system (P, IMP)
  GO:0005515 protein binding (F, IPI)
  GO:0044165 host cell endoplasmic reticulum (C, EXP)
  GO:0044228 host cell surface (C, EXP)
  GO:0005576 extracellular region (C, EXP)

Radius of gyration: 28.54 Å; Cα contacts (8 Å, |Δi|>4): 292; chains: 4; bounding box: 105×40×41 Å

Solvent-accessible surface area: 15762 Å² total; per-residue (Å²): 45,91,156,18,23,48,58,0,80,104,0,3,34,55,0,71,69,32,0,80,83,0,46,76,27,6,45,78,10,145,56,92,20,178,59,45,38,0,68,19,0,92,33,2,33,83,20,1,54,64,3,0,71,139,0,59,106,2,0,71,76,6,8,48,54,6,143,120,4,26,120,147,150,131,84,40,119,63,8,7,78,55,0,91,41,7,16,86,44,0,81,53,16,4,76,74,0,62,103,1,0,68,121,0,8,37,19,31,67,20,90,73,20,153,58,22,71,32,22,21,124,93,2,62,64,19,10,75,46,0,19,63,0,0,74,15,0,5,129,10,0,48,100,22,31,167,124,72,122,93,105,78,44,21,62,58,3,70,151,24,20,49,56,0,87,99,0,4,34,59,0,65,69,33,0,78,82,0,57,73,28,1,47,84,10,44,58,64,10,148,19,63,28,13,35,45,1,15,56,3,32,34,78,0,43,99,0,0,68,79,0,67,100,3,0,66,76,5,9,44,41,12,148,102,14,34,69,102,44,67,136,33,77,139,148,137,136,84,76,37,4,92,66,11,18,78,53,0,92,39,7,14,86,35,0,80,56,15,3,78,62,0,70,122,2,0,75,122,0,9,22,17,28,68,20,80,73,22,150,55,19,85,36,23,26,123,88,2,60,66,9,11,78,42,0,20,66,0,0,78,30,0,9,131,19,1,52,112,6,4,125,78,87,91

Secondary structure (DSSP, 8-state):
-HHHHHHHHHHHHHHHHHHHHHHHHHHTTTT---HHHHHHHHHHHHHHHHHHHHHHHHHHHHHHHHHHHHHHH-/-HHHHHHHHHHHHHHHHHHHHHHHHHHHHTGGGGT-TT-HHHHHHHHHHHHHHHHHHHHHHHHHHHHHHHH-/-HHHHHHHHHHHHHHHHHHHHHHHHHHHHHHHHHHHHHHGGG--HHHHHHHHHHHHHHHHHHHHHHHHHHHHHHHHHHHHHHHHHHHHH-/-HHHHHHHHHHHHHHHHHHHHHHHHHHHHHHHTGGGGT-TTSHHHHHHHHHHHHHHHHHHHHHHHHHHHHHHHHHHH-

CATH classification: 1.10.287.1060

B-factor: mean 30.57, std 17.42, range [11.89, 166.54]

Nearest PDB structures (foldseek):
  3fav-assembly2_C  TM=1.011E+00  e=4.912E-11  Mycobacterium tuberculosis H37Rv
  4lws-assembly3_A  TM=8.250E-01  e=5.969E-03  Thermomonospora curvata DSM 43183
  8qbw-assembly1_A  TM=5.977E-01  e=9.248E-01  Nostoc punctiforme
  7o3z-assembly1_F  TM=4.469E-01  e=9.248E-01  Synechocystis sp. PCC 6803 substr. Kazusa
  7o3x-assembly1_D  TM=4.349E-01  e=2.078E+00  Synechocystis sp. PCC 6803 substr. Kazusa